Protein AF-A0A7C5B003-F1 (afdb_monomer_lite)

pLDDT: mean 81.48, std 10.96, range [44.0, 96.44]

Foldseek 3Di:
DVVVLVVLLVLLVVVVVVLVCQVVVVDALVVDDDDPPCNVVVVVVSVVSNVSNLVSVQVVCVVVVNHDQLQCSLVVSLVVLLSCLQRNDPPRDDPVVSVVVSVVSNVVSVCVQPVDPVSVCSNCVVVVQLVVCPDVVSVVVVVVCVVVVCVVVVVVCCVVPVDDPDDPPDPPCVDDDPDQWDADPNDIDGPVPDDDQQCDDQVSDRDPPVVVVQFDDDPQDGHGDPPLALPPPPDGGNSVVVVVVVVVCVVPPCVQQPPRRNRPD

Sequence (265 aa):
MKALMSLGALVGVAGLLLLGGMIFDVVPSTTVRLIEGYMPMQLLFEVGCYVLGFAGLSYVLNAMGMGIPRFWQGIGFWVFLMLYLKYRVYPPIPFSVRAMYGTVGLVTVFMWVSANEEDWRKFKQPILNVLDAQTGMNRLLRYAYLVLIPILVGGFSYNAMMPKSEEPIELRTVHPAPPASTKVHGKTYVLQTSQNPYRVNPEGKYDQEFTNANIVEQGMGRLMKPNANPWDDKNQGYLKYVREGGEIFFQNCHFCHGDNLNGRG

Structure (mmCIF, N/CA/C/O backbone):
data_AF-A0A7C5B003-F1
#
_entry.id   AF-A0A7C5B003-F1
#
loop_
_atom_site.group_PDB
_atom_site.id
_atom_site.type_symbol
_atom_site.label_atom_id
_atom_site.label_alt_id
_atom_site.label_comp_id
_atom_site.label_asym_id
_atom_site.label_entity_id
_atom_site.label_seq_id
_atom_site.pdbx_PDB_ins_code
_atom_site.Cartn_x
_atom_site.Cartn_y
_atom_site.Cartn_z
_atom_site.occupancy
_atom_site.B_iso_or_equiv
_atom_site.auth_seq_id
_atom_site.auth_comp_id
_atom_site.auth_asym_id
_atom_site.auth_atom_id
_atom_site.pdbx_PDB_model_num
ATOM 1 N N . MET A 1 1 ? 3.162 -17.086 34.973 1.00 51.41 1 MET A N 1
ATOM 2 C CA . MET A 1 1 ? 2.375 -16.290 33.997 1.00 51.41 1 MET A CA 1
ATOM 3 C C . MET A 1 1 ? 2.676 -14.792 34.062 1.00 51.41 1 MET A C 1
ATOM 5 O O . MET A 1 1 ? 3.143 -14.270 33.063 1.00 51.41 1 MET A O 1
ATOM 9 N N . LYS A 1 2 ? 2.526 -14.107 35.209 1.00 53.12 2 LYS A N 1
ATOM 10 C CA . LYS A 1 2 ? 2.783 -12.650 35.321 1.00 53.12 2 LYS A CA 1
ATOM 11 C C . LYS A 1 2 ? 4.211 -12.209 34.936 1.00 53.12 2 LYS A C 1
ATOM 13 O O . LYS A 1 2 ? 4.365 -11.233 34.216 1.00 53.12 2 LYS A O 1
ATOM 18 N N . ALA A 1 3 ? 5.240 -12.957 35.349 1.00 57.31 3 ALA A N 1
ATOM 19 C CA . ALA A 1 3 ? 6.637 -12.649 35.009 1.00 57.31 3 ALA A CA 1
ATOM 20 C C . ALA A 1 3 ? 6.951 -12.824 33.509 1.00 57.31 3 ALA A C 1
ATOM 22 O O . ALA A 1 3 ? 7.629 -11.991 32.920 1.00 57.31 3 ALA A O 1
ATOM 23 N N . LEU A 1 4 ? 6.393 -13.862 32.874 1.00 56.38 4 LEU A N 1
ATOM 24 C CA . LEU A 1 4 ? 6.580 -14.130 31.442 1.00 56.38 4 LEU A CA 1
ATOM 25 C C . LEU A 1 4 ? 5.900 -13.057 30.570 1.00 56.38 4 LEU A C 1
ATOM 27 O O . LEU A 1 4 ? 6.462 -12.609 29.577 1.00 56.38 4 LEU A O 1
ATOM 31 N N . MET A 1 5 ? 4.708 -12.606 30.981 1.00 55.91 5 MET A N 1
ATOM 32 C CA . MET A 1 5 ? 3.979 -11.522 30.313 1.00 55.91 5 MET A CA 1
ATOM 33 C C . MET A 1 5 ? 4.662 -10.160 30.496 1.00 55.91 5 MET A C 1
ATOM 35 O O . MET A 1 5 ? 4.649 -9.351 29.577 1.00 55.91 5 MET A O 1
ATOM 39 N N . SER A 1 6 ? 5.294 -9.923 31.651 1.00 59.72 6 SER A N 1
ATOM 40 C CA . SER A 1 6 ? 6.116 -8.733 31.913 1.00 59.72 6 SER A CA 1
ATOM 41 C C . SER A 1 6 ? 7.366 -8.691 31.023 1.00 59.72 6 SER A C 1
ATOM 43 O O . SER A 1 6 ? 7.646 -7.666 30.400 1.00 59.72 6 SER A O 1
ATOM 45 N N . LEU A 1 7 ? 8.064 -9.823 30.875 1.00 61.34 7 LEU A N 1
ATOM 46 C CA . LEU A 1 7 ? 9.239 -9.924 30.007 1.00 61.34 7 LEU A CA 1
ATOM 47 C C . LEU A 1 7 ? 8.869 -9.731 28.525 1.00 61.34 7 LEU A C 1
ATOM 49 O O . LEU A 1 7 ? 9.529 -8.976 27.816 1.00 61.34 7 LEU A O 1
ATOM 53 N N . GLY A 1 8 ? 7.776 -10.356 28.072 1.00 60.50 8 GLY A N 1
ATOM 54 C CA . GLY A 1 8 ? 7.253 -10.180 26.712 1.00 60.50 8 GLY A CA 1
ATOM 55 C C . GLY A 1 8 ? 6.788 -8.749 26.423 1.00 60.50 8 GLY A C 1
ATOM 56 O O . GLY A 1 8 ? 7.026 -8.236 25.332 1.00 60.50 8 GLY A O 1
ATOM 57 N N . ALA A 1 9 ? 6.195 -8.070 27.411 1.00 62.12 9 ALA A N 1
ATOM 58 C CA . ALA A 1 9 ? 5.831 -6.661 27.300 1.00 62.12 9 ALA A CA 1
ATOM 59 C C . ALA A 1 9 ? 7.067 -5.756 27.175 1.00 62.12 9 ALA A C 1
ATOM 61 O O . ALA A 1 9 ? 7.082 -4.879 26.318 1.00 62.12 9 ALA A O 1
ATOM 62 N N . LEU A 1 10 ? 8.125 -5.996 27.956 1.00 66.94 10 LEU A N 1
ATOM 63 C CA . LEU A 1 10 ? 9.381 -5.242 27.857 1.00 66.94 10 LEU A CA 1
ATOM 64 C C . LEU A 1 10 ? 10.062 -5.415 26.495 1.00 66.94 10 LEU A C 1
ATOM 66 O O . LEU A 1 10 ? 10.492 -4.429 25.899 1.00 66.94 10 LEU A O 1
ATOM 70 N N . VAL A 1 11 ? 10.114 -6.643 25.974 1.00 67.44 11 VAL A N 1
ATOM 71 C CA . VAL A 1 11 ? 10.694 -6.933 24.651 1.00 67.44 11 VAL A CA 1
ATOM 72 C C . VAL A 1 11 ? 9.863 -6.297 23.533 1.00 67.44 11 VAL A C 1
ATOM 74 O O . VAL A 1 11 ? 10.424 -5.673 22.634 1.00 67.44 11 VAL A O 1
ATOM 77 N N . GLY A 1 12 ? 8.532 -6.383 23.606 1.00 67.56 12 GLY A N 1
ATOM 78 C CA . GLY A 1 12 ? 7.641 -5.733 22.644 1.00 67.56 12 GLY A CA 1
ATOM 79 C C . GLY A 1 12 ? 7.748 -4.205 22.667 1.00 67.56 12 GLY A C 1
ATOM 80 O O . GLY A 1 12 ? 7.777 -3.580 21.610 1.00 67.56 12 GLY A O 1
ATOM 81 N N . VAL A 1 13 ? 7.872 -3.595 23.851 1.00 69.75 13 VAL A N 1
ATOM 82 C CA . VAL A 1 13 ? 8.070 -2.143 24.008 1.00 69.75 13 VAL A CA 1
ATOM 83 C C . VAL A 1 13 ? 9.435 -1.709 23.474 1.00 69.75 13 VAL A C 1
ATOM 85 O O . VAL A 1 13 ? 9.505 -0.733 22.732 1.00 69.75 13 VAL A O 1
ATOM 88 N N . ALA A 1 14 ? 10.508 -2.444 23.776 1.00 69.38 14 ALA A N 1
ATOM 89 C CA . ALA A 1 14 ? 11.837 -2.161 23.236 1.00 69.38 14 ALA A CA 1
ATOM 90 C C . ALA A 1 14 ? 11.856 -2.246 21.700 1.00 69.38 14 ALA A C 1
ATOM 92 O O . ALA A 1 14 ? 12.406 -1.368 21.036 1.00 69.38 14 ALA A O 1
ATOM 93 N N . GLY A 1 15 ? 11.188 -3.250 21.126 1.00 73.25 15 GLY A N 1
ATOM 94 C CA . GLY A 1 15 ? 11.021 -3.359 19.680 1.00 73.25 15 GLY A CA 1
ATOM 95 C C . GLY A 1 15 ? 10.187 -2.217 19.081 1.00 73.25 15 GLY A C 1
ATOM 96 O O . GLY A 1 15 ? 10.526 -1.701 18.021 1.00 73.25 15 GLY A O 1
ATOM 97 N N . LEU A 1 16 ? 9.122 -1.770 19.760 1.00 74.38 16 LEU A N 1
ATOM 98 C CA . LEU A 1 16 ? 8.288 -0.652 19.301 1.00 74.38 16 LEU A CA 1
ATOM 99 C C . LEU A 1 16 ? 9.056 0.671 19.318 1.00 74.38 16 LEU A C 1
ATOM 101 O O . LEU A 1 16 ? 8.900 1.473 18.402 1.00 74.38 16 LEU A O 1
ATOM 105 N N . LEU A 1 17 ? 9.907 0.885 20.323 1.00 76.31 17 LEU A N 1
ATOM 106 C CA . LEU A 1 17 ? 10.801 2.041 20.391 1.00 76.31 17 LEU A CA 1
ATOM 107 C C . LEU A 1 17 ? 11.850 2.005 19.276 1.00 76.31 17 LEU A C 1
ATOM 109 O O . LEU A 1 17 ? 12.120 3.033 18.660 1.00 76.31 17 LEU A O 1
ATOM 113 N N . LEU A 1 18 ? 12.390 0.824 18.969 1.00 76.19 18 LEU A N 1
ATOM 114 C CA . LEU A 1 18 ? 13.328 0.627 17.866 1.00 76.19 18 LEU A CA 1
ATOM 115 C C . LEU A 1 18 ? 12.663 0.877 16.506 1.00 76.19 18 LEU A C 1
ATOM 117 O O . LEU A 1 18 ? 13.214 1.601 15.680 1.00 76.19 18 LEU A O 1
ATOM 121 N N . LEU A 1 19 ? 11.449 0.358 16.295 1.00 78.19 19 LEU A N 1
ATOM 122 C CA . LEU A 1 19 ? 10.658 0.641 15.097 1.00 78.19 19 LEU A CA 1
ATOM 123 C C . LEU A 1 19 ? 10.291 2.130 15.011 1.00 78.19 19 LEU A C 1
ATOM 125 O O . LEU A 1 19 ? 10.362 2.709 13.933 1.00 78.19 19 LEU A O 1
ATOM 129 N N . GLY A 1 20 ? 9.952 2.768 16.134 1.00 78.69 20 GLY A N 1
ATOM 130 C CA . GLY A 1 20 ? 9.733 4.212 16.219 1.00 78.69 20 GLY A CA 1
ATOM 131 C C . GLY A 1 20 ? 10.972 5.002 15.797 1.00 78.69 20 GLY A C 1
ATOM 132 O O . GLY A 1 20 ? 10.871 5.894 14.959 1.00 78.69 20 GLY A O 1
ATOM 133 N N . GLY A 1 21 ? 12.152 4.615 16.287 1.00 76.75 21 GLY A N 1
ATOM 134 C CA . GLY A 1 21 ? 13.432 5.186 15.868 1.00 76.75 21 GLY A CA 1
ATOM 135 C C . GLY A 1 21 ? 13.692 5.037 14.367 1.00 76.75 21 GLY A C 1
ATOM 136 O O . GLY A 1 21 ? 14.198 5.968 13.750 1.00 76.75 21 GLY A O 1
ATOM 137 N N . MET A 1 22 ? 13.285 3.917 13.761 1.00 79.44 22 MET A N 1
ATOM 138 C CA . MET A 1 22 ? 13.368 3.708 12.308 1.00 79.44 22 MET A CA 1
ATOM 139 C C . MET A 1 22 ? 12.340 4.531 11.518 1.00 79.44 22 MET A C 1
ATOM 141 O O . MET A 1 22 ? 12.634 4.982 10.416 1.00 79.44 22 MET A O 1
ATOM 145 N N . ILE A 1 23 ? 11.138 4.752 12.059 1.00 79.38 23 ILE A N 1
ATOM 146 C CA . ILE A 1 23 ? 10.097 5.575 11.418 1.00 79.38 23 ILE A CA 1
ATOM 147 C C . ILE A 1 23 ? 10.509 7.052 11.377 1.00 79.38 23 ILE A C 1
ATOM 149 O O . ILE A 1 23 ? 10.268 7.719 10.372 1.00 79.38 23 ILE A O 1
ATOM 153 N N . PHE A 1 24 ? 11.122 7.552 12.453 1.00 80.75 24 PHE A N 1
ATOM 154 C CA . PHE A 1 24 ? 11.592 8.937 12.572 1.00 80.75 24 PHE A CA 1
ATOM 155 C C . PHE A 1 24 ? 13.024 9.149 12.059 1.00 80.75 24 PHE A C 1
ATOM 157 O O . PHE A 1 24 ? 13.593 10.211 12.290 1.00 80.75 24 PHE A O 1
ATOM 164 N N . ASP A 1 25 ? 13.599 8.150 11.382 1.00 72.00 25 ASP A N 1
ATOM 165 C CA . ASP A 1 25 ? 14.944 8.188 10.787 1.00 72.00 25 ASP A CA 1
ATOM 166 C C . ASP A 1 25 ? 16.084 8.463 11.794 1.00 72.00 25 ASP A C 1
ATOM 168 O O . ASP A 1 25 ? 17.194 8.850 11.440 1.00 72.00 25 ASP A O 1
ATOM 172 N N . VAL A 1 26 ? 15.819 8.231 13.084 1.00 77.88 26 VAL A N 1
ATOM 173 C CA . VAL A 1 26 ? 16.804 8.319 14.175 1.00 77.88 26 VAL A CA 1
ATOM 174 C C . VAL A 1 26 ? 17.719 7.092 14.167 1.00 77.88 26 VAL A C 1
ATOM 176 O O . VAL A 1 26 ? 18.887 7.172 14.542 1.00 77.88 26 VAL A O 1
ATOM 179 N N . VAL A 1 27 ? 17.191 5.943 13.736 1.00 71.38 27 VAL A N 1
ATOM 180 C CA . VAL A 1 27 ? 17.922 4.679 13.617 1.00 71.38 27 VAL A CA 1
ATOM 181 C C . VAL A 1 27 ? 17.822 4.193 12.171 1.00 71.38 27 VAL A C 1
ATOM 183 O O . VAL A 1 27 ? 16.738 3.784 11.755 1.00 71.38 27 VAL A O 1
ATOM 186 N N . PRO A 1 28 ? 18.930 4.165 11.407 1.00 67.75 28 PRO A N 1
ATOM 187 C CA . PRO A 1 28 ? 18.920 3.615 10.058 1.00 67.75 28 PRO A CA 1
ATOM 188 C C . PRO A 1 28 ? 18.438 2.161 10.070 1.00 67.75 28 PRO A C 1
ATOM 190 O O . PRO A 1 28 ? 18.886 1.361 10.899 1.00 67.75 28 PRO A O 1
ATOM 193 N N . SER A 1 29 ? 17.579 1.782 9.121 1.00 64.19 29 SER A N 1
ATOM 194 C CA . SER A 1 29 ? 17.086 0.399 8.976 1.00 64.19 29 SER A CA 1
ATOM 195 C C . SER A 1 29 ? 18.215 -0.617 8.740 1.00 64.19 29 SER A C 1
ATOM 197 O O . SER A 1 29 ? 18.069 -1.804 9.024 1.00 64.19 29 SER A O 1
ATOM 199 N N . THR A 1 30 ? 19.384 -0.144 8.298 1.00 66.75 30 THR A N 1
ATOM 200 C CA . THR A 1 30 ? 20.609 -0.927 8.098 1.00 66.75 30 THR A CA 1
ATOM 201 C C . THR A 1 30 ? 21.367 -1.259 9.384 1.00 66.75 30 THR A C 1
ATOM 203 O O . THR A 1 30 ? 22.281 -2.083 9.333 1.00 66.75 30 THR A O 1
ATOM 206 N N . THR A 1 31 ? 21.030 -0.629 10.514 1.00 67.81 31 THR A N 1
ATOM 207 C CA . THR A 1 31 ? 21.705 -0.832 11.810 1.00 67.81 31 THR A CA 1
ATOM 208 C C . THR A 1 31 ? 21.401 -2.213 12.392 1.00 67.81 31 THR A C 1
ATOM 210 O O . THR A 1 31 ? 22.265 -2.829 13.007 1.00 67.81 31 THR A O 1
ATOM 213 N N . VAL A 1 32 ? 20.194 -2.739 12.150 1.00 70.38 32 VAL A N 1
ATOM 214 C CA . VAL A 1 32 ? 19.776 -4.080 12.587 1.00 70.38 32 VAL A CA 1
ATOM 215 C C . VAL A 1 32 ? 19.478 -4.931 11.359 1.00 70.38 32 VAL A C 1
ATOM 217 O O . VAL A 1 32 ? 18.332 -5.060 10.922 1.00 70.38 32 VAL A O 1
ATOM 220 N N . ARG A 1 33 ? 20.528 -5.499 10.765 1.00 71.19 33 ARG A N 1
ATOM 221 C CA . ARG A 1 33 ? 20.381 -6.357 9.584 1.00 71.19 33 ARG A CA 1
ATOM 222 C C . ARG A 1 33 ? 19.690 -7.667 9.952 1.00 71.19 33 ARG A C 1
ATOM 224 O O . ARG A 1 33 ? 19.987 -8.273 10.979 1.00 71.19 33 ARG A O 1
ATOM 231 N N . LEU A 1 34 ? 18.768 -8.092 9.096 1.00 78.19 34 LEU A N 1
ATOM 232 C CA . LEU A 1 34 ? 18.211 -9.442 9.139 1.00 78.19 34 LEU A CA 1
ATOM 233 C C . LEU A 1 34 ? 19.278 -10.419 8.629 1.00 78.19 34 LEU A C 1
ATOM 235 O O . LEU A 1 34 ? 20.061 -10.075 7.743 1.00 78.19 34 LEU A O 1
ATOM 239 N N . ILE A 1 35 ? 19.328 -11.622 9.197 1.00 78.19 35 ILE A N 1
ATOM 240 C CA . ILE A 1 35 ? 20.316 -12.632 8.812 1.00 78.19 35 ILE A CA 1
ATOM 241 C C . ILE A 1 35 ? 19.885 -13.248 7.479 1.00 78.19 35 ILE A C 1
ATOM 243 O O . ILE A 1 35 ? 18.783 -13.797 7.355 1.00 78.19 35 ILE A O 1
ATOM 247 N N . GLU A 1 36 ? 20.763 -13.165 6.481 1.00 73.38 36 GLU A N 1
ATOM 248 C CA . GLU A 1 36 ? 20.542 -13.760 5.163 1.00 73.38 36 GLU A CA 1
ATOM 249 C C . GLU A 1 36 ? 20.305 -15.275 5.292 1.00 73.38 36 GLU A C 1
ATOM 251 O O . GLU A 1 36 ? 20.990 -15.973 6.037 1.00 73.38 36 GLU A O 1
ATOM 256 N N . GLY A 1 37 ? 19.265 -15.782 4.626 1.00 77.06 37 GLY A N 1
ATOM 257 C CA . GLY A 1 37 ? 18.831 -17.183 4.724 1.00 77.06 37 GLY A CA 1
ATOM 258 C C . GLY A 1 37 ? 17.874 -17.507 5.883 1.00 77.06 37 GLY A C 1
ATOM 259 O O . GLY A 1 37 ? 17.086 -18.439 5.755 1.00 77.06 37 GLY A O 1
ATOM 260 N N . TYR A 1 38 ? 17.848 -16.716 6.963 1.00 82.25 38 TYR A N 1
ATOM 261 C CA . TYR A 1 38 ? 16.938 -16.917 8.112 1.00 82.25 38 TYR A CA 1
ATOM 262 C C . TYR A 1 38 ? 15.853 -15.844 8.247 1.00 82.25 38 TYR A C 1
ATOM 264 O O . TYR A 1 38 ? 14.999 -15.928 9.134 1.00 82.25 38 TYR A O 1
ATOM 272 N N . MET A 1 39 ? 15.853 -14.861 7.347 1.00 80.94 39 MET A N 1
ATOM 273 C CA . MET A 1 39 ? 14.949 -13.713 7.359 1.00 80.94 39 MET A CA 1
ATOM 274 C C . MET A 1 39 ? 13.466 -14.075 7.597 1.00 80.94 39 MET A C 1
ATOM 276 O O . MET A 1 39 ? 12.866 -13.455 8.474 1.00 80.94 39 MET A O 1
ATOM 280 N N . PRO A 1 40 ? 12.854 -15.085 6.937 1.00 82.81 40 PRO A N 1
ATOM 281 C CA . PRO A 1 40 ? 11.441 -15.404 7.171 1.00 82.81 40 PRO A CA 1
ATOM 282 C C . PRO A 1 40 ? 11.148 -15.847 8.611 1.00 82.81 40 PRO A C 1
ATOM 284 O O . PRO A 1 40 ? 10.190 -15.379 9.223 1.00 82.81 40 PRO A O 1
ATOM 287 N N . MET A 1 41 ? 11.999 -16.706 9.180 1.00 87.06 41 MET A N 1
ATOM 288 C CA . MET A 1 41 ? 11.824 -17.205 10.547 1.00 87.06 41 MET A CA 1
ATOM 289 C C . MET A 1 41 ? 12.057 -16.108 11.585 1.00 87.06 41 MET A C 1
ATOM 291 O O . MET A 1 41 ? 11.346 -16.046 12.586 1.00 87.06 41 MET A O 1
ATOM 295 N N . GLN A 1 42 ? 13.011 -15.212 11.327 1.00 84.25 42 GLN A N 1
ATOM 296 C CA . GLN A 1 42 ? 13.265 -14.056 12.183 1.00 84.25 42 GLN A CA 1
ATOM 297 C C . GLN A 1 42 ? 12.091 -13.082 12.198 1.00 84.25 42 GLN A C 1
ATOM 299 O O . GLN A 1 42 ? 11.679 -12.662 13.274 1.00 84.25 42 GLN A O 1
ATOM 304 N N . LEU A 1 43 ? 11.514 -12.766 11.036 1.00 86.25 43 LEU A N 1
ATOM 305 C CA . LEU A 1 43 ? 10.347 -11.885 10.952 1.00 86.25 43 LEU A CA 1
ATOM 306 C C . LEU A 1 43 ? 9.143 -12.486 11.685 1.00 86.25 43 LEU A C 1
ATOM 308 O O . LEU A 1 43 ? 8.472 -11.783 12.435 1.00 86.25 43 LEU A O 1
ATOM 312 N N . LEU A 1 44 ? 8.892 -13.789 11.527 1.00 86.25 44 LEU A N 1
ATOM 313 C CA . LEU A 1 44 ? 7.824 -14.474 12.262 1.00 86.25 44 LEU A CA 1
ATOM 314 C C . LEU A 1 44 ? 8.052 -14.431 13.776 1.00 86.25 44 LEU A C 1
ATOM 316 O O . LEU A 1 44 ? 7.112 -14.179 14.530 1.00 86.25 44 LEU A O 1
ATOM 320 N N . PHE A 1 45 ? 9.291 -14.642 14.221 1.00 87.44 45 PHE A N 1
ATOM 321 C CA . PHE A 1 45 ? 9.647 -14.561 15.633 1.00 87.44 45 PHE A CA 1
ATOM 322 C C . PHE A 1 45 ? 9.481 -13.139 16.185 1.00 87.44 45 PHE A C 1
ATOM 324 O O . PHE A 1 45 ? 8.815 -12.958 17.202 1.00 87.44 45 PHE A O 1
ATOM 331 N N . GLU A 1 46 ? 10.013 -12.126 15.494 1.00 86.56 46 GLU A N 1
ATOM 332 C CA . GLU A 1 46 ? 9.871 -10.716 15.870 1.00 86.56 46 GLU A CA 1
ATOM 333 C C . GLU A 1 46 ? 8.392 -10.317 15.954 1.00 86.56 46 GLU A C 1
ATOM 335 O O . GLU A 1 46 ? 7.953 -9.802 16.982 1.00 86.56 46 GLU A O 1
ATOM 340 N N . VAL A 1 47 ? 7.596 -10.605 14.917 1.00 86.88 47 VAL A N 1
ATOM 341 C CA . VAL A 1 47 ? 6.148 -10.335 14.904 1.00 86.88 47 VAL A CA 1
ATOM 342 C C . VAL A 1 47 ? 5.439 -11.078 16.037 1.00 86.88 47 VAL A C 1
ATOM 344 O O . VAL A 1 47 ? 4.590 -10.488 16.703 1.00 86.88 47 VAL A O 1
ATOM 347 N N . GLY A 1 48 ? 5.812 -12.326 16.325 1.00 87.19 48 GLY A N 1
ATOM 348 C CA . GLY A 1 48 ? 5.300 -13.076 17.473 1.00 87.19 48 GLY A CA 1
ATOM 349 C C . GLY A 1 48 ? 5.588 -12.382 18.809 1.00 87.19 48 GLY A C 1
ATOM 350 O O . GLY A 1 48 ? 4.682 -12.222 19.630 1.00 87.19 48 GLY A O 1
ATOM 351 N N . CYS A 1 49 ? 6.813 -11.892 19.012 1.00 85.56 49 CYS A N 1
ATOM 352 C CA . CYS A 1 49 ? 7.174 -11.091 20.184 1.00 85.56 49 CYS A CA 1
ATOM 353 C C . CYS A 1 49 ? 6.358 -9.795 20.267 1.00 85.56 49 CYS A C 1
ATOM 355 O O . CYS A 1 49 ? 5.885 -9.445 21.349 1.00 85.56 49 CYS A O 1
ATOM 357 N N . TYR A 1 50 ? 6.129 -9.111 19.143 1.00 86.56 50 TYR A N 1
ATOM 358 C CA . TYR A 1 50 ? 5.270 -7.928 19.105 1.00 86.56 50 TYR A CA 1
ATOM 359 C C . TYR A 1 50 ? 3.830 -8.252 19.483 1.00 86.56 50 TYR A C 1
ATOM 361 O O . TYR A 1 50 ? 3.258 -7.545 20.306 1.00 86.56 50 TYR A O 1
ATOM 369 N N . VAL A 1 51 ? 3.249 -9.330 18.952 1.00 86.94 51 VAL A N 1
ATOM 370 C CA . VAL A 1 51 ? 1.889 -9.774 19.301 1.00 86.94 51 VAL A CA 1
ATOM 371 C C . VAL A 1 51 ? 1.769 -10.030 20.803 1.00 86.94 51 VAL A C 1
ATOM 373 O O . VAL A 1 51 ? 0.826 -9.548 21.433 1.00 86.94 51 VAL A O 1
ATOM 376 N N . LEU A 1 52 ? 2.743 -10.721 21.403 1.00 84.88 52 LEU A N 1
ATOM 377 C CA . LEU A 1 52 ? 2.788 -10.931 22.853 1.00 84.88 52 LEU A CA 1
ATOM 378 C C . LEU A 1 52 ? 2.910 -9.607 23.619 1.00 84.88 52 LEU A C 1
ATOM 380 O O . LEU A 1 52 ? 2.236 -9.425 24.633 1.00 84.88 52 LEU A O 1
ATOM 384 N N . GLY A 1 53 ? 3.717 -8.671 23.118 1.00 83.88 53 GLY A N 1
ATOM 385 C CA . GLY A 1 53 ? 3.855 -7.325 23.667 1.00 83.88 53 GLY A CA 1
ATOM 386 C C . GLY A 1 53 ? 2.549 -6.527 23.627 1.00 83.88 53 GLY A C 1
ATOM 387 O O . GLY A 1 53 ? 2.133 -5.988 24.650 1.00 83.88 53 GLY A O 1
ATOM 388 N N . PHE A 1 54 ? 1.855 -6.505 22.487 1.00 84.88 54 PHE A N 1
ATOM 389 C CA . PHE A 1 54 ? 0.551 -5.851 22.326 1.00 84.88 54 PHE A CA 1
ATOM 390 C C . PHE A 1 54 ? -0.518 -6.480 23.225 1.00 84.88 54 PHE A C 1
ATOM 392 O O . PHE A 1 54 ? -1.282 -5.760 23.871 1.00 84.88 54 PHE A O 1
ATOM 399 N N . ALA A 1 55 ? -0.556 -7.812 23.322 1.00 83.81 55 ALA A N 1
ATOM 400 C CA . ALA A 1 55 ? -1.474 -8.519 24.211 1.00 83.81 55 ALA A CA 1
ATOM 401 C C . ALA A 1 55 ? -1.187 -8.208 25.690 1.00 83.81 55 ALA A C 1
ATOM 403 O O . ALA A 1 55 ? -2.111 -7.925 26.456 1.00 83.81 55 ALA A O 1
ATOM 404 N N . GLY A 1 56 ? 0.090 -8.201 26.085 1.00 82.81 56 GLY A N 1
ATOM 405 C CA . GLY A 1 56 ? 0.533 -7.832 27.429 1.00 82.81 56 GLY A CA 1
ATOM 406 C C . GLY A 1 56 ? 0.189 -6.384 27.778 1.00 82.81 56 GLY A C 1
ATOM 407 O O . GLY A 1 56 ? -0.400 -6.132 28.828 1.00 82.81 56 GLY A O 1
ATOM 408 N N . LEU A 1 57 ? 0.472 -5.441 26.875 1.00 82.62 57 LEU A N 1
ATOM 409 C CA . LEU A 1 57 ? 0.125 -4.030 27.041 1.00 82.62 57 LEU A CA 1
ATOM 410 C C . LEU A 1 57 ? -1.389 -3.844 27.164 1.00 82.62 57 LEU A C 1
ATOM 412 O O . LEU A 1 57 ? -1.847 -3.161 28.077 1.00 82.62 57 LEU A O 1
ATOM 416 N N . SER A 1 58 ? -2.182 -4.499 26.31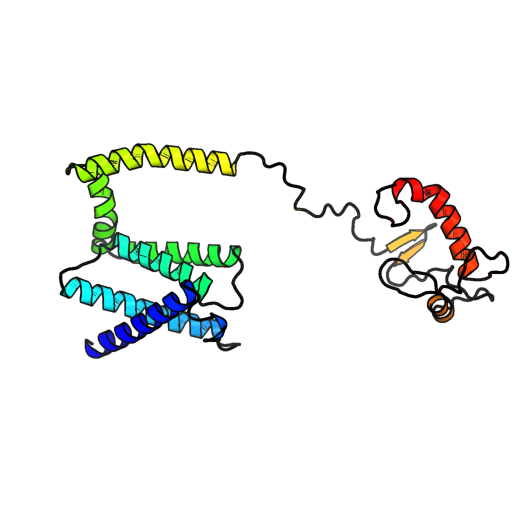0 1.00 83.81 58 SER A N 1
ATOM 417 C CA . SER A 1 58 ? -3.642 -4.454 26.418 1.00 83.81 58 SER A CA 1
ATOM 418 C C . SER A 1 58 ? -4.134 -5.011 27.753 1.00 83.81 58 SER A C 1
ATOM 420 O O . SER A 1 58 ? -5.092 -4.473 28.304 1.00 83.81 58 SER A O 1
ATOM 422 N N . TYR A 1 59 ? -3.526 -6.079 28.270 1.00 83.81 59 TYR A N 1
ATOM 423 C CA . TYR A 1 59 ? -3.891 -6.648 29.566 1.00 83.81 59 TYR A CA 1
ATOM 424 C C . TYR A 1 59 ? -3.593 -5.674 30.713 1.00 83.81 59 TYR A C 1
ATOM 426 O O . TYR A 1 59 ? -4.452 -5.448 31.564 1.00 83.81 59 TYR A O 1
ATOM 434 N N . VAL A 1 60 ? -2.411 -5.050 30.710 1.00 83.38 60 VAL A N 1
ATOM 435 C CA . VAL A 1 60 ? -2.011 -4.060 31.723 1.00 83.38 60 VAL A CA 1
ATOM 436 C C . VAL A 1 60 ? -2.912 -2.826 31.673 1.00 83.38 60 VAL A C 1
ATOM 438 O O . VAL A 1 60 ? -3.423 -2.410 32.708 1.00 83.38 60 VAL A O 1
ATOM 441 N N . LEU A 1 61 ? -3.180 -2.281 30.485 1.00 83.94 61 LEU A N 1
ATOM 442 C CA . LEU A 1 61 ? -4.062 -1.122 30.319 1.00 83.94 61 LEU A CA 1
ATOM 443 C C . LEU A 1 61 ? -5.490 -1.406 30.795 1.00 83.94 61 LEU A C 1
ATOM 445 O O . LEU A 1 61 ? -6.092 -0.569 31.464 1.00 83.94 61 LEU A O 1
ATOM 449 N N . ASN A 1 62 ? -6.010 -2.606 30.519 1.00 84.00 62 ASN A N 1
ATOM 450 C CA . ASN A 1 62 ? -7.299 -3.042 31.057 1.00 84.00 62 ASN A CA 1
ATOM 451 C C . ASN A 1 62 ? -7.275 -3.138 32.591 1.00 84.00 62 ASN A C 1
ATOM 453 O O . ASN A 1 62 ? -8.216 -2.685 33.236 1.00 84.00 62 ASN A O 1
ATOM 457 N N . ALA A 1 63 ? -6.203 -3.674 33.184 1.00 83.69 63 ALA A N 1
ATOM 458 C CA . ALA A 1 63 ? -6.052 -3.752 34.639 1.00 83.69 63 ALA A CA 1
ATOM 459 C C . ALA A 1 63 ? -5.950 -2.368 35.309 1.00 83.69 63 ALA A C 1
ATOM 461 O O . ALA A 1 63 ? -6.355 -2.213 36.457 1.00 83.69 63 ALA A O 1
ATOM 462 N N . MET A 1 64 ? -5.453 -1.360 34.588 1.00 85.75 64 MET A N 1
ATOM 463 C CA . MET A 1 64 ? -5.385 0.041 35.026 1.00 85.75 64 MET A CA 1
ATOM 464 C C . MET A 1 64 ? -6.681 0.832 34.765 1.00 85.75 64 MET A C 1
ATOM 466 O O . MET A 1 64 ? -6.718 2.035 35.006 1.00 85.75 64 MET A O 1
ATOM 470 N N . GLY A 1 65 ? -7.738 0.197 34.246 1.00 81.56 65 GLY A N 1
ATOM 471 C CA . GLY A 1 65 ? -9.006 0.861 33.917 1.00 81.56 65 GLY A CA 1
ATOM 472 C C . GLY A 1 65 ? -8.983 1.699 32.630 1.00 81.56 65 GLY A C 1
ATOM 473 O O . GLY A 1 65 ? -9.998 2.287 32.271 1.00 81.56 65 GLY A O 1
ATOM 474 N N . MET A 1 66 ? -7.868 1.720 31.894 1.00 81.00 66 MET A N 1
ATOM 475 C CA . MET A 1 66 ? -7.706 2.404 30.603 1.00 81.00 66 MET A CA 1
ATOM 476 C C . MET A 1 66 ? -7.869 1.430 29.428 1.00 81.00 66 MET A C 1
ATOM 478 O O . MET A 1 66 ? -7.036 1.362 28.522 1.00 81.00 66 MET A O 1
ATOM 482 N N . GLY A 1 67 ? -8.930 0.624 29.447 1.00 78.75 67 GLY A N 1
ATOM 483 C CA . GLY A 1 67 ? -9.171 -0.367 28.403 1.00 78.75 67 GLY A CA 1
ATOM 484 C C . GLY A 1 67 ? -9.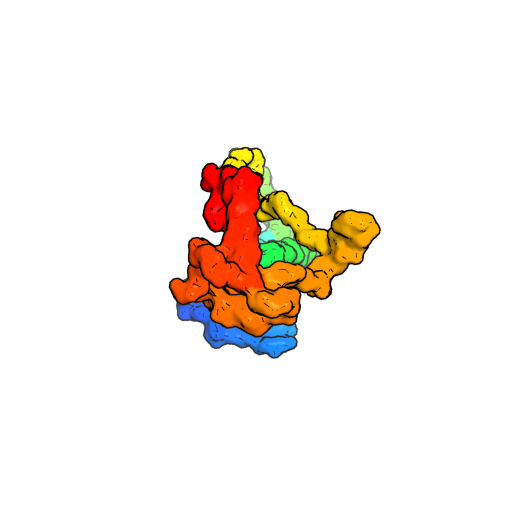393 0.275 27.034 1.00 78.75 67 GLY A C 1
ATOM 485 O O . GLY A 1 67 ? -10.390 0.959 26.812 1.00 78.75 67 GLY A O 1
ATOM 486 N N . ILE A 1 68 ? -8.480 0.036 26.090 1.00 81.00 68 ILE A N 1
ATOM 487 C CA . ILE A 1 68 ? -8.641 0.493 24.705 1.00 81.00 68 ILE A CA 1
ATOM 488 C C . ILE A 1 68 ? -9.709 -0.381 24.025 1.00 81.00 68 ILE A C 1
ATOM 490 O O . ILE A 1 68 ? -9.574 -1.609 24.056 1.00 81.00 68 ILE A O 1
ATOM 494 N N . PRO A 1 69 ? -10.735 0.197 23.368 1.00 84.31 69 PRO A N 1
ATOM 495 C CA . PRO A 1 69 ? -11.730 -0.572 22.625 1.00 84.31 69 PRO A CA 1
ATOM 496 C C . PRO A 1 69 ? -11.094 -1.500 21.586 1.00 84.31 69 PRO A C 1
ATOM 498 O O . PRO A 1 69 ? -10.141 -1.117 20.903 1.00 84.31 69 PRO A O 1
ATOM 501 N N . ARG A 1 70 ? -11.667 -2.697 21.400 1.00 86.94 70 ARG A N 1
ATOM 502 C CA . ARG A 1 70 ? -11.173 -3.688 20.422 1.00 86.94 70 ARG A CA 1
ATOM 503 C C . ARG A 1 70 ? -11.060 -3.134 19.004 1.00 86.94 70 ARG A C 1
ATOM 505 O O . ARG A 1 70 ? -10.132 -3.490 18.288 1.00 86.94 70 ARG A O 1
ATOM 512 N N . PHE A 1 71 ? -11.946 -2.205 18.647 1.00 87.19 71 PHE A N 1
ATOM 513 C CA . PHE A 1 71 ? -11.890 -1.447 17.398 1.00 87.19 71 PHE A CA 1
ATOM 514 C C . PHE A 1 71 ? -10.525 -0.787 17.157 1.00 87.19 71 PHE A C 1
ATOM 516 O O . PHE A 1 71 ? -9.879 -1.034 16.140 1.00 87.19 71 PHE A O 1
ATOM 523 N N . TRP A 1 72 ? -10.042 -0.013 18.129 1.00 87.44 72 TRP A N 1
ATOM 524 C CA . TRP A 1 72 ? -8.768 0.695 18.020 1.00 87.44 72 TRP A CA 1
ATOM 525 C C . TRP A 1 72 ? -7.562 -0.233 18.143 1.00 87.44 72 TRP A C 1
ATOM 527 O O . TRP A 1 72 ? -6.540 0.028 17.516 1.00 87.44 72 TRP A O 1
ATOM 537 N N . GLN A 1 73 ? -7.682 -1.336 18.889 1.00 87.88 73 GLN A N 1
ATOM 538 C CA . GLN A 1 73 ? -6.627 -2.351 18.952 1.00 87.88 73 GLN A CA 1
ATOM 539 C C . GLN A 1 73 ? -6.402 -3.019 17.588 1.00 87.88 73 GLN A C 1
ATOM 541 O O . GLN A 1 73 ? -5.260 -3.140 17.155 1.00 87.88 73 GLN A O 1
ATOM 546 N N . GLY A 1 74 ? -7.478 -3.404 16.891 1.00 89.94 74 GLY A N 1
ATOM 547 C CA . GLY A 1 74 ? -7.391 -4.003 15.557 1.00 89.94 74 GLY A CA 1
ATOM 548 C C . GLY A 1 74 ? -6.789 -3.046 14.527 1.00 89.94 74 GLY A C 1
ATOM 549 O O . GLY A 1 74 ? -5.833 -3.403 13.840 1.00 89.94 74 GLY A O 1
ATOM 550 N N . ILE A 1 75 ? -7.289 -1.805 14.469 1.00 91.38 75 ILE A N 1
ATOM 551 C CA . ILE A 1 75 ? -6.752 -0.772 13.567 1.00 91.38 75 ILE A CA 1
ATOM 552 C C . ILE A 1 75 ? -5.282 -0.489 13.884 1.00 91.38 75 ILE A C 1
ATOM 554 O O . ILE A 1 75 ? -4.448 -0.485 12.981 1.00 91.38 75 ILE A O 1
ATOM 558 N N . GLY A 1 76 ? -4.951 -0.290 15.161 1.00 90.50 76 GLY A N 1
ATOM 559 C CA . GLY A 1 76 ? -3.588 -0.006 15.599 1.00 90.50 76 GLY A CA 1
ATOM 560 C C . GLY A 1 76 ? -2.617 -1.130 15.247 1.00 90.50 76 GLY A C 1
ATOM 561 O O . GLY A 1 76 ? -1.534 -0.858 14.735 1.00 90.50 76 GLY A O 1
ATOM 562 N N . PHE A 1 77 ? -3.018 -2.388 15.445 1.00 90.94 77 PHE A N 1
ATOM 563 C CA . PHE A 1 77 ? -2.187 -3.538 15.097 1.00 90.94 77 PHE A CA 1
ATOM 564 C C . PHE A 1 77 ? -1.981 -3.675 13.582 1.00 90.94 77 PHE A C 1
ATOM 566 O O . PHE A 1 77 ? -0.869 -3.947 13.132 1.00 90.94 77 PHE A O 1
ATOM 573 N N . TRP A 1 78 ? -3.017 -3.434 12.774 1.00 93.06 78 TRP A N 1
ATOM 574 C CA . TRP A 1 78 ? -2.884 -3.461 11.316 1.00 93.06 78 TRP A CA 1
ATOM 575 C C . TRP A 1 78 ? -1.968 -2.344 10.793 1.00 93.06 78 TRP A C 1
ATOM 577 O O . TRP A 1 78 ? -1.084 -2.595 9.973 1.00 93.06 78 TRP A O 1
ATOM 587 N N . VAL A 1 79 ? -2.114 -1.121 11.313 1.00 92.12 79 VAL A N 1
ATOM 588 C CA . VAL A 1 79 ? -1.217 0.000 10.988 1.00 92.12 79 VAL A CA 1
ATOM 589 C C . VAL A 1 79 ? 0.218 -0.318 11.410 1.00 92.12 79 VAL A C 1
ATOM 591 O O . VAL A 1 79 ? 1.145 -0.094 10.632 1.00 92.12 79 VAL A O 1
ATOM 594 N N . PHE A 1 80 ? 0.409 -0.894 12.598 1.00 91.25 80 PHE A N 1
ATOM 595 C CA . PHE A 1 80 ? 1.713 -1.372 13.051 1.00 91.25 80 PHE A CA 1
ATOM 596 C C . PHE A 1 80 ? 2.324 -2.373 12.062 1.00 91.25 80 PHE A C 1
ATOM 598 O O . PHE A 1 80 ? 3.475 -2.196 11.675 1.00 91.25 80 PHE A O 1
ATOM 605 N N . LEU A 1 81 ? 1.564 -3.369 11.594 1.00 91.44 81 LEU A N 1
ATOM 606 C CA . LEU A 1 81 ? 2.042 -4.349 10.614 1.00 91.44 81 LEU A CA 1
ATOM 607 C C . LEU A 1 81 ? 2.508 -3.668 9.315 1.00 91.44 81 LEU A C 1
ATOM 609 O O . LEU A 1 81 ? 3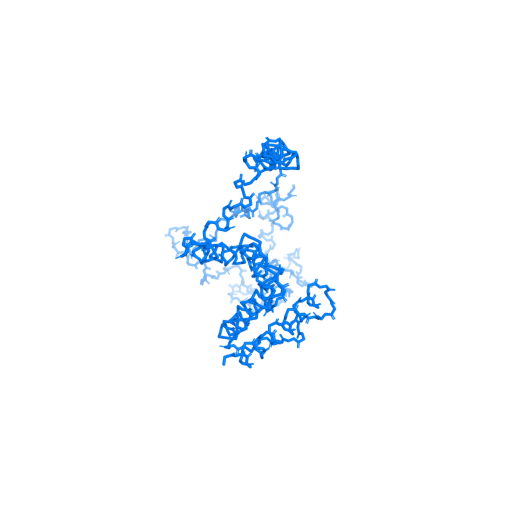.565 -3.999 8.778 1.00 91.44 81 LEU A O 1
ATOM 613 N N . MET A 1 82 ? 1.756 -2.676 8.831 1.00 91.19 82 MET A N 1
ATOM 614 C CA . MET A 1 82 ? 2.112 -1.912 7.631 1.00 91.19 82 MET A CA 1
ATOM 615 C C . MET A 1 82 ? 3.393 -1.090 7.814 1.00 91.19 82 MET A C 1
ATOM 617 O O . MET A 1 82 ? 4.224 -1.026 6.903 1.00 91.19 82 MET A O 1
ATOM 621 N N . LEU A 1 83 ? 3.576 -0.474 8.984 1.00 89.50 83 LEU A N 1
ATOM 622 C CA . LEU A 1 83 ? 4.795 0.262 9.325 1.00 89.50 83 LEU A CA 1
ATOM 623 C C . LEU A 1 83 ? 5.985 -0.685 9.499 1.00 89.50 83 LEU A C 1
ATOM 625 O O . LEU A 1 83 ? 7.062 -0.412 8.975 1.00 89.50 83 LEU A O 1
ATOM 629 N N . TYR A 1 84 ? 5.779 -1.827 10.149 1.00 89.31 84 TYR A N 1
ATOM 630 C CA . TYR A 1 84 ? 6.781 -2.873 10.304 1.00 89.31 84 TYR A CA 1
ATOM 631 C C . TYR A 1 84 ? 7.306 -3.333 8.9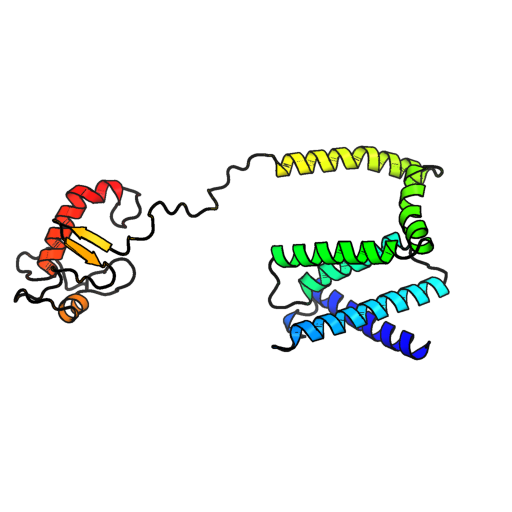37 1.00 89.31 84 TYR A C 1
ATOM 633 O O . TYR A 1 84 ? 8.501 -3.233 8.672 1.00 89.31 84 TYR A O 1
ATOM 641 N N . LEU A 1 85 ? 6.424 -3.708 8.006 1.00 88.50 85 LEU A N 1
ATOM 642 C CA . LEU A 1 85 ? 6.826 -4.122 6.655 1.00 88.50 85 LEU A CA 1
ATOM 643 C C . LEU A 1 85 ? 7.518 -3.013 5.847 1.00 88.50 85 LEU A C 1
ATOM 645 O O . LEU A 1 85 ? 8.313 -3.313 4.960 1.00 88.50 85 LEU A O 1
ATOM 649 N N . LYS A 1 86 ? 7.209 -1.739 6.116 1.00 87.50 86 LYS A N 1
ATOM 650 C CA . LYS A 1 86 ? 7.802 -0.597 5.407 1.00 87.50 86 LYS A CA 1
ATOM 651 C C . LYS A 1 86 ? 9.192 -0.227 5.929 1.00 87.50 86 LYS A C 1
ATOM 653 O O . LYS A 1 86 ? 10.050 0.103 5.117 1.00 87.50 86 LYS A O 1
ATOM 658 N N . TYR A 1 87 ? 9.390 -0.232 7.246 1.00 85.56 87 TYR A N 1
ATOM 659 C CA . TYR A 1 87 ? 10.585 0.337 7.882 1.00 85.56 87 TYR A CA 1
ATOM 660 C C . TYR A 1 87 ? 11.551 -0.715 8.439 1.00 85.56 87 TYR A C 1
ATOM 662 O O . TYR A 1 87 ? 12.753 -0.464 8.479 1.00 85.56 87 TYR A O 1
ATOM 670 N N . ARG A 1 88 ? 11.062 -1.896 8.845 1.00 85.38 88 ARG A N 1
ATOM 671 C CA . ARG A 1 88 ? 11.911 -2.954 9.419 1.00 85.38 88 ARG A CA 1
ATOM 672 C C . ARG A 1 88 ? 12.585 -3.817 8.357 1.00 85.38 88 ARG A C 1
ATOM 674 O O . ARG A 1 88 ? 13.713 -4.261 8.575 1.00 85.38 88 ARG A O 1
ATOM 681 N N . VAL A 1 89 ? 11.888 -4.103 7.256 1.00 81.00 89 VAL A N 1
ATOM 682 C CA . VAL A 1 89 ? 12.364 -5.048 6.239 1.00 81.00 89 VAL A CA 1
ATOM 683 C C . VAL A 1 89 ? 13.270 -4.339 5.235 1.00 81.00 89 VAL A C 1
ATOM 685 O O . VAL A 1 89 ? 12.849 -3.393 4.568 1.00 81.00 89 VAL A O 1
ATOM 688 N N . TYR A 1 90 ? 14.509 -4.822 5.125 1.00 75.00 90 TYR A N 1
ATOM 689 C CA . TYR A 1 90 ? 15.509 -4.341 4.175 1.00 75.00 90 TYR A CA 1
ATOM 690 C C . TYR A 1 90 ? 16.078 -5.517 3.359 1.00 75.00 90 TYR A C 1
ATOM 692 O O . TYR A 1 90 ? 16.385 -6.549 3.964 1.00 75.00 90 TYR A O 1
ATOM 700 N N . PRO A 1 91 ? 16.271 -5.384 2.030 1.00 79.81 91 PRO A N 1
ATOM 701 C CA . PRO A 1 91 ? 15.973 -4.220 1.181 1.00 79.81 91 PRO A CA 1
ATOM 702 C C . PRO A 1 91 ? 14.469 -3.884 1.112 1.00 79.81 91 PRO A C 1
ATOM 704 O O . PRO A 1 91 ? 13.637 -4.750 1.391 1.00 79.81 91 PRO A O 1
ATOM 707 N N . PRO A 1 92 ? 14.100 -2.625 0.797 1.00 81.62 92 PRO A N 1
ATOM 708 C CA . PRO A 1 92 ? 12.714 -2.177 0.865 1.00 81.62 92 PRO A CA 1
ATOM 709 C C . PRO A 1 92 ? 11.822 -2.977 -0.086 1.00 81.62 92 PRO A C 1
ATOM 711 O O . PRO A 1 92 ? 12.100 -3.115 -1.277 1.00 81.62 92 PRO A O 1
ATOM 714 N N . ILE A 1 93 ? 10.716 -3.482 0.456 1.00 84.00 93 ILE A N 1
ATOM 715 C CA . ILE A 1 93 ? 9.785 -4.330 -0.284 1.00 84.00 93 ILE A CA 1
ATOM 716 C C . ILE A 1 93 ? 9.001 -3.487 -1.320 1.00 84.00 93 ILE A C 1
ATOM 718 O O . ILE A 1 93 ? 8.469 -2.420 -0.964 1.00 84.00 93 ILE A O 1
ATOM 722 N N . PRO A 1 94 ? 8.829 -3.979 -2.569 1.00 88.69 94 PRO A N 1
ATOM 723 C CA . PRO A 1 94 ? 7.964 -3.355 -3.567 1.00 88.69 94 PRO A CA 1
ATOM 724 C C . PRO A 1 94 ? 6.548 -3.093 -3.045 1.00 88.69 94 PRO A C 1
ATOM 726 O O . PRO A 1 94 ? 6.021 -3.829 -2.207 1.00 88.69 94 PRO A O 1
ATOM 729 N N . PHE A 1 95 ? 5.898 -2.050 -3.566 1.00 86.88 95 PHE A N 1
ATOM 730 C CA . PHE A 1 95 ? 4.542 -1.685 -3.146 1.00 86.88 95 PHE A CA 1
ATOM 731 C C . PHE A 1 95 ? 3.540 -2.839 -3.297 1.00 86.88 95 PHE A C 1
ATOM 733 O O . PHE A 1 95 ? 2.768 -3.074 -2.373 1.00 86.88 95 PHE A O 1
ATOM 740 N N . SER A 1 96 ? 3.589 -3.588 -4.405 1.00 88.44 96 SER A N 1
ATOM 741 C CA . SER A 1 96 ? 2.680 -4.713 -4.672 1.00 88.44 96 SER A CA 1
ATOM 742 C C . SER A 1 96 ? 2.724 -5.769 -3.568 1.00 88.44 96 SER A C 1
ATOM 744 O O . SER A 1 96 ? 1.689 -6.161 -3.038 1.00 88.44 96 SER A O 1
ATOM 746 N N . VAL A 1 97 ? 3.925 -6.170 -3.156 1.00 88.62 97 VAL A N 1
ATOM 747 C CA . VAL A 1 97 ? 4.126 -7.185 -2.118 1.00 88.62 97 VAL A CA 1
ATOM 748 C C . VAL A 1 97 ? 3.702 -6.653 -0.744 1.00 88.62 97 VAL A C 1
ATOM 750 O O . VAL A 1 97 ? 3.023 -7.358 0.002 1.00 88.62 97 VAL A O 1
ATOM 753 N N . ARG A 1 98 ? 4.011 -5.388 -0.415 1.00 89.19 98 ARG A N 1
ATOM 754 C CA . ARG A 1 98 ? 3.508 -4.758 0.823 1.00 89.19 98 ARG A CA 1
ATOM 755 C C . ARG A 1 98 ? 1.984 -4.672 0.848 1.00 89.19 98 ARG A C 1
ATOM 757 O O . ARG A 1 98 ? 1.393 -4.900 1.897 1.00 89.19 98 ARG A O 1
ATOM 764 N N . ALA A 1 99 ? 1.355 -4.371 -0.286 1.00 89.75 99 ALA A N 1
ATOM 765 C CA . ALA A 1 99 ? -0.097 -4.333 -0.404 1.00 89.75 99 ALA A CA 1
ATOM 766 C C . ALA A 1 99 ? -0.708 -5.726 -0.193 1.00 89.75 99 ALA A C 1
ATOM 768 O O . ALA A 1 99 ? -1.627 -5.854 0.607 1.00 89.75 99 ALA A O 1
ATOM 769 N N . MET A 1 100 ? -0.148 -6.774 -0.810 1.00 92.31 100 MET A N 1
ATOM 770 C CA . MET A 1 100 ? -0.602 -8.160 -0.625 1.00 92.31 100 MET A CA 1
ATOM 771 C C . MET A 1 100 ? -0.549 -8.591 0.846 1.00 92.31 100 MET A C 1
ATOM 773 O O . MET A 1 100 ? -1.560 -9.028 1.397 1.00 92.31 100 MET A O 1
ATOM 777 N N . TYR A 1 101 ? 0.599 -8.419 1.511 1.00 91.31 101 TYR A N 1
ATOM 778 C CA . TYR A 1 101 ? 0.727 -8.749 2.934 1.00 91.31 101 TYR A CA 1
ATOM 779 C C . TYR A 1 101 ? -0.146 -7.861 3.823 1.00 91.31 101 TYR A C 1
ATOM 781 O O . TYR A 1 101 ? -0.692 -8.345 4.811 1.00 91.31 101 TYR A O 1
ATOM 789 N N . GLY A 1 102 ? -0.332 -6.590 3.460 1.00 93.06 102 GLY A N 1
ATOM 790 C CA . GLY A 1 102 ? -1.261 -5.686 4.130 1.00 93.06 102 GLY A CA 1
ATOM 791 C C . GLY A 1 102 ? -2.708 -6.166 4.051 1.00 93.06 102 GLY A C 1
ATOM 792 O O . GLY A 1 102 ? -3.408 -6.161 5.062 1.00 93.06 102 GLY A O 1
ATOM 793 N N . THR A 1 103 ? -3.154 -6.639 2.886 1.00 94.44 103 THR A N 1
ATOM 794 C CA . THR A 1 103 ? -4.497 -7.203 2.695 1.00 94.44 103 THR A CA 1
ATOM 795 C C . THR A 1 103 ? -4.675 -8.498 3.477 1.00 94.44 103 THR A C 1
ATOM 797 O O . THR A 1 103 ? -5.657 -8.634 4.201 1.00 94.44 103 THR A O 1
ATOM 800 N N . VAL A 1 104 ? -3.720 -9.429 3.401 1.00 94.06 104 VAL A N 1
ATOM 801 C CA . VAL A 1 104 ? -3.773 -10.671 4.191 1.00 94.06 104 VAL A CA 1
ATOM 802 C C . VAL A 1 104 ? -3.769 -10.351 5.686 1.00 94.06 104 VAL A C 1
ATOM 804 O O . VAL A 1 104 ? -4.579 -10.890 6.432 1.00 94.06 104 VAL A O 1
ATOM 807 N N . GLY A 1 105 ? -2.927 -9.415 6.125 1.00 93.06 105 GLY A N 1
ATOM 808 C CA . GLY A 1 105 ? -2.895 -8.934 7.503 1.00 93.06 105 GLY A CA 1
ATOM 809 C C . GLY A 1 105 ? -4.221 -8.321 7.951 1.00 93.06 105 GLY A C 1
ATOM 810 O O . GLY A 1 105 ? -4.657 -8.574 9.071 1.00 93.06 105 GLY A O 1
ATOM 811 N N . LEU A 1 106 ? -4.898 -7.567 7.079 1.00 94.62 106 LEU A N 1
ATOM 812 C CA . LEU A 1 106 ? -6.226 -7.012 7.355 1.00 94.62 106 LEU A CA 1
ATOM 813 C C . LEU A 1 106 ? -7.250 -8.126 7.586 1.00 94.62 106 LEU A C 1
ATOM 815 O O . LEU A 1 106 ? -7.990 -8.083 8.567 1.00 94.62 106 LEU A O 1
ATOM 819 N N . VAL A 1 107 ? -7.264 -9.138 6.712 1.00 95.25 107 VAL A N 1
ATOM 820 C CA . VAL A 1 107 ? -8.144 -10.309 6.839 1.00 95.25 107 VAL A CA 1
ATOM 821 C C . VAL A 1 107 ? -7.855 -11.054 8.140 1.00 95.25 107 VAL A C 1
ATOM 823 O O . VAL A 1 107 ? -8.785 -11.354 8.880 1.00 95.25 107 VAL A O 1
ATOM 826 N N . THR A 1 108 ? -6.585 -11.276 8.480 1.00 92.56 108 THR A N 1
ATOM 827 C CA . THR A 1 108 ? -6.188 -11.925 9.738 1.00 92.56 108 THR A CA 1
ATOM 828 C C . THR A 1 108 ? -6.660 -11.147 10.964 1.00 92.56 108 THR A C 1
ATOM 830 O O . THR A 1 108 ? -7.205 -11.739 11.892 1.00 92.56 108 THR A O 1
ATOM 833 N N . VAL A 1 109 ? -6.504 -9.819 10.980 1.00 92.38 109 VAL A N 1
ATOM 834 C CA . VAL A 1 109 ? -7.002 -8.971 12.077 1.00 92.38 109 VAL A CA 1
ATOM 835 C C . VAL A 1 109 ? -8.522 -9.047 12.172 1.00 92.38 109 VAL A C 1
ATOM 837 O O . VAL A 1 109 ? -9.063 -9.154 13.270 1.00 92.38 109 VAL A O 1
ATOM 840 N N . PHE A 1 110 ? -9.216 -9.040 11.036 1.00 92.38 110 PHE A N 1
ATOM 841 C CA . PHE A 1 110 ? -10.666 -9.174 11.006 1.00 92.38 110 PHE A CA 1
ATOM 842 C C . PHE A 1 110 ? -11.122 -10.538 11.536 1.00 92.38 110 PHE A C 1
ATOM 844 O O . PHE A 1 110 ? -12.028 -10.599 12.366 1.00 92.38 110 PHE A O 1
ATOM 851 N N . MET A 1 111 ? -10.459 -11.624 11.132 1.00 93.25 111 MET A N 1
ATOM 852 C CA . MET A 1 111 ? -10.699 -12.970 11.661 1.00 93.25 111 MET A CA 1
ATOM 853 C C . MET A 1 111 ? -10.442 -13.034 13.167 1.00 93.25 111 MET A C 1
ATOM 855 O O . MET A 1 111 ? -11.250 -13.590 13.897 1.00 93.25 111 MET A O 1
ATOM 859 N N . TRP A 1 112 ? -9.360 -12.422 13.652 1.00 89.56 112 TRP A N 1
ATOM 860 C CA . TRP A 1 112 ? -9.050 -12.372 15.080 1.00 89.56 112 TRP A CA 1
ATOM 861 C C . TRP A 1 112 ? -10.138 -11.652 15.884 1.00 89.56 112 TRP A C 1
ATOM 863 O O . TRP A 1 112 ? -10.614 -12.176 16.888 1.00 89.56 112 TRP A O 1
ATOM 873 N N . VAL A 1 113 ? -10.568 -10.474 15.435 1.00 90.38 113 VAL A N 1
ATOM 874 C CA . VAL A 1 113 ? -11.580 -9.673 16.139 1.00 90.38 113 VAL A CA 1
ATOM 875 C C . VAL A 1 113 ? -12.975 -10.306 16.068 1.00 90.38 113 VAL A C 1
ATOM 877 O O . VAL A 1 113 ? -13.767 -10.147 16.995 1.00 90.38 113 VAL A O 1
ATOM 880 N N . SER A 1 114 ? -13.282 -11.018 14.983 1.00 92.06 114 SER A N 1
ATOM 881 C CA . SER A 1 114 ? -14.565 -11.710 14.797 1.00 92.06 114 SER A CA 1
ATOM 882 C C . SER A 1 114 ? -14.609 -13.121 15.392 1.00 92.06 114 SER A C 1
ATOM 884 O O . SER A 1 114 ? -15.682 -13.714 15.439 1.00 92.06 114 SER A O 1
ATOM 886 N N . ALA A 1 115 ? -13.489 -13.654 15.892 1.00 91.56 115 ALA A N 1
ATOM 887 C CA . ALA A 1 115 ? -13.422 -15.009 16.443 1.00 91.56 115 ALA A CA 1
ATOM 888 C C . ALA A 1 115 ? -14.232 -15.202 17.740 1.00 91.56 115 ALA A C 1
ATOM 890 O O . ALA A 1 115 ? -14.564 -16.333 18.089 1.00 91.56 115 ALA A O 1
ATOM 891 N N . ASN A 1 116 ? -14.536 -14.124 18.468 1.00 90.00 116 ASN A N 1
ATOM 892 C CA . ASN A 1 116 ? -15.283 -14.157 19.724 1.00 90.00 116 ASN A CA 1
ATOM 893 C C . ASN A 1 116 ? -16.409 -13.115 19.706 1.00 90.00 116 ASN A C 1
ATOM 895 O O . ASN A 1 116 ? -16.175 -11.950 19.382 1.00 90.00 116 ASN A O 1
ATOM 899 N N . GLU A 1 117 ? -17.617 -13.506 20.118 1.00 89.81 117 GLU A N 1
ATOM 900 C CA . GLU A 1 117 ? -18.793 -12.626 20.113 1.00 89.81 117 GLU A CA 1
ATOM 901 C C . GLU A 1 117 ? -18.606 -11.407 21.027 1.00 89.81 117 GLU A C 1
ATOM 903 O O . GLU A 1 117 ? -19.041 -10.299 20.706 1.00 89.81 117 GLU A O 1
ATOM 908 N N . GLU A 1 118 ? -17.911 -11.567 22.158 1.00 87.94 118 GLU A N 1
ATOM 909 C CA . GLU A 1 118 ? -17.650 -10.441 23.054 1.00 87.94 118 GLU A CA 1
ATOM 910 C C . GLU A 1 118 ? -16.738 -9.392 22.400 1.00 87.94 118 GLU A C 1
ATOM 912 O O . GLU A 1 118 ? -17.007 -8.187 22.488 1.00 87.94 118 GLU A O 1
ATOM 917 N N . ASP A 1 119 ? -15.680 -9.844 21.724 1.00 86.00 119 ASP A N 1
ATOM 918 C CA . ASP A 1 119 ? -14.736 -8.970 21.029 1.00 86.00 119 ASP A CA 1
ATOM 919 C C . ASP A 1 119 ? -15.393 -8.322 19.806 1.00 86.00 119 ASP A C 1
ATOM 921 O O . ASP A 1 119 ? -15.236 -7.116 19.596 1.00 86.00 119 ASP A O 1
ATOM 925 N N . TRP A 1 120 ? -16.229 -9.067 19.081 1.00 90.19 120 TRP A N 1
ATOM 926 C CA . TRP A 1 120 ? -17.017 -8.561 17.962 1.00 90.19 120 TRP A CA 1
ATOM 927 C C . TRP A 1 120 ? -18.024 -7.489 18.389 1.00 90.19 120 TRP A C 1
ATOM 929 O O . TRP A 1 120 ? -18.155 -6.444 17.741 1.00 90.19 120 TRP A O 1
ATOM 939 N N . ARG A 1 121 ? -18.710 -7.685 19.519 1.00 89.69 121 ARG A N 1
ATOM 940 C CA . ARG A 1 121 ? -19.611 -6.678 20.095 1.00 89.69 121 ARG A CA 1
ATOM 941 C C . ARG A 1 121 ? -18.850 -5.409 20.474 1.00 89.69 121 ARG A C 1
ATOM 943 O O . ARG A 1 121 ? -19.269 -4.322 20.081 1.00 89.69 121 ARG A O 1
ATOM 950 N N . LYS A 1 122 ? -17.717 -5.535 21.176 1.00 87.44 122 LYS A N 1
ATOM 951 C CA . LYS A 1 122 ? -16.849 -4.398 21.547 1.00 87.44 122 LYS A CA 1
ATOM 952 C C . LYS A 1 122 ? -16.262 -3.689 20.325 1.00 87.44 122 LYS A C 1
ATOM 954 O O . LYS A 1 122 ? -16.051 -2.481 20.366 1.00 87.44 122 LYS A O 1
ATOM 959 N N . PHE A 1 123 ? -15.996 -4.418 19.244 1.00 89.19 123 PHE A N 1
ATOM 960 C CA . PHE A 1 123 ? -15.517 -3.855 17.985 1.00 89.19 123 PHE A CA 1
ATOM 961 C C . PHE A 1 123 ? -16.584 -3.010 17.282 1.00 89.19 123 PHE A C 1
ATOM 963 O O . PHE A 1 123 ? -16.288 -1.908 16.829 1.00 89.19 123 PHE A O 1
ATOM 970 N N . LYS A 1 124 ? -17.832 -3.489 17.220 1.00 90.19 124 LYS A N 1
ATOM 971 C CA . LYS A 1 124 ? -18.948 -2.760 16.594 1.00 90.19 124 LYS A CA 1
ATOM 972 C C . LYS A 1 124 ? -19.448 -1.584 17.431 1.00 90.19 124 LYS A C 1
ATOM 974 O O . LYS A 1 124 ? -19.992 -0.635 16.875 1.00 90.19 124 LYS A O 1
ATOM 979 N N . GLN A 1 125 ? -19.286 -1.638 18.751 1.00 88.06 125 GLN A N 1
ATOM 980 C CA . GLN A 1 125 ? -19.875 -0.671 19.678 1.00 88.06 125 GLN A CA 1
ATOM 981 C C . GLN A 1 125 ? -19.554 0.801 19.344 1.00 88.06 125 GLN A C 1
ATOM 983 O O . GLN A 1 125 ? -20.491 1.593 19.306 1.00 88.06 125 GLN A O 1
ATOM 988 N N . PRO A 1 126 ? -18.308 1.205 19.016 1.00 86.69 126 PRO A N 1
ATOM 989 C CA . PRO A 1 126 ? -18.029 2.585 18.612 1.00 86.69 126 PRO A CA 1
ATOM 990 C C . PRO A 1 126 ? -18.782 3.018 17.345 1.00 86.69 126 PRO A C 1
ATOM 992 O O . PRO A 1 126 ? -19.237 4.156 17.268 1.00 86.69 126 PRO A O 1
ATOM 995 N N . ILE A 1 127 ? -18.950 2.113 16.375 1.00 88.69 127 ILE A N 1
ATOM 996 C CA . ILE A 1 127 ? -19.676 2.380 15.124 1.00 88.69 127 ILE A CA 1
ATOM 997 C C . ILE A 1 127 ? -21.165 2.570 15.423 1.00 88.69 127 ILE A C 1
ATOM 999 O O . ILE A 1 127 ? -21.766 3.553 14.994 1.00 88.69 127 ILE A O 1
ATOM 1003 N N . LEU A 1 128 ? -21.745 1.656 16.204 1.00 89.44 128 LEU A N 1
ATOM 1004 C CA . LEU A 1 128 ? -23.150 1.717 16.604 1.00 89.44 128 LEU A CA 1
ATOM 1005 C C . LEU A 1 128 ? -23.442 2.976 17.425 1.00 89.44 128 LEU A C 1
ATOM 1007 O O . LEU A 1 128 ? -24.400 3.674 17.131 1.00 89.44 128 LEU A O 1
ATOM 1011 N N . ASN A 1 129 ? -22.559 3.354 18.352 1.00 89.75 129 ASN A N 1
ATOM 1012 C CA . ASN A 1 129 ? -22.711 4.572 19.151 1.00 89.75 129 ASN A CA 1
ATOM 1013 C C . ASN A 1 129 ? -22.803 5.844 18.288 1.00 89.75 129 ASN A C 1
ATOM 1015 O O . ASN A 1 129 ? -23.559 6.763 18.616 1.00 89.75 129 ASN A O 1
ATOM 1019 N N . VAL A 1 130 ? -22.026 5.914 17.199 1.00 90.44 130 VAL A N 1
ATOM 1020 C CA . VAL A 1 130 ? -22.080 7.027 16.239 1.00 90.44 130 VAL A CA 1
ATOM 1021 C C . VAL A 1 130 ? -23.385 6.991 15.444 1.00 90.44 130 VAL A C 1
ATOM 1023 O O . VAL A 1 130 ? -24.027 8.027 15.285 1.00 90.44 130 VAL A O 1
ATOM 1026 N N . LEU A 1 131 ? -23.814 5.815 14.982 1.00 88.38 131 LEU A N 1
ATOM 1027 C CA . LEU A 1 131 ? -25.056 5.658 14.218 1.00 88.38 131 LEU A CA 1
ATOM 1028 C C . LEU A 1 131 ? -26.305 5.962 15.056 1.00 88.38 131 LEU A C 1
ATOM 1030 O O . LEU A 1 131 ? -27.184 6.690 14.586 1.00 88.38 131 LEU A O 1
ATOM 1034 N N . ASP A 1 132 ? -26.350 5.491 16.300 1.00 88.69 132 ASP A N 1
ATOM 1035 C CA . ASP A 1 132 ? -27.454 5.719 17.236 1.00 88.69 132 ASP A CA 1
ATOM 1036 C C . ASP A 1 132 ? -27.586 7.199 17.617 1.00 88.69 132 ASP A C 1
ATOM 1038 O O . ASP A 1 132 ?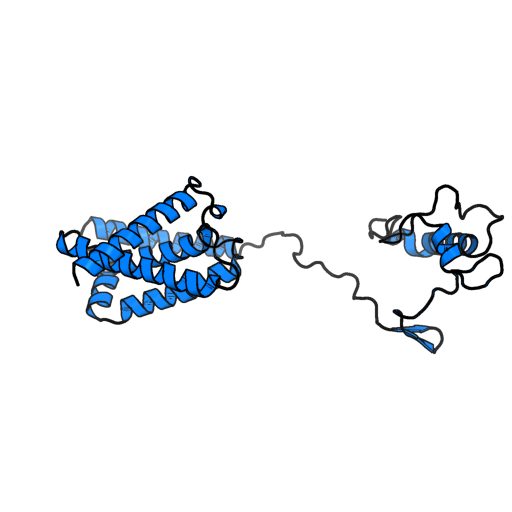 -28.677 7.660 17.946 1.00 88.69 132 ASP A O 1
ATOM 1042 N N . ALA A 1 133 ? -26.488 7.967 17.541 1.00 85.75 133 ALA A N 1
ATOM 1043 C CA . ALA A 1 133 ? -26.467 9.425 17.695 1.00 85.75 133 ALA A CA 1
ATOM 1044 C C . ALA A 1 133 ? -27.171 9.950 18.969 1.00 85.75 133 ALA A C 1
ATOM 1046 O O . ALA A 1 133 ? -27.710 11.063 18.984 1.00 85.75 133 ALA A O 1
ATOM 1047 N N . GLN A 1 134 ? -27.148 9.155 20.045 1.00 82.31 134 GLN A N 1
ATOM 1048 C CA . GLN A 1 134 ? -27.822 9.476 21.308 1.00 82.31 134 GLN A CA 1
ATOM 1049 C C . GLN A 1 134 ? -27.193 10.693 22.002 1.00 82.31 134 GLN A C 1
ATOM 1051 O O . GLN A 1 134 ? -27.897 11.537 22.550 1.00 82.31 134 GLN A O 1
ATOM 1056 N N . THR A 1 135 ? -25.866 10.825 21.936 1.00 88.38 135 THR A N 1
ATOM 1057 C CA . THR A 1 135 ? -25.120 11.966 22.486 1.00 88.38 135 THR A CA 1
ATOM 1058 C C . THR A 1 135 ? -24.944 13.071 21.440 1.00 88.38 135 THR A C 1
ATOM 1060 O O . THR A 1 135 ? -24.783 12.786 20.253 1.00 88.38 135 THR A O 1
ATOM 1063 N N . GLY A 1 136 ? -24.883 14.339 21.872 1.00 86.75 136 GLY A N 1
ATOM 1064 C CA . GLY A 1 136 ? -24.642 15.485 20.980 1.00 86.75 136 GLY A CA 1
ATOM 1065 C C . GLY A 1 136 ? -23.373 15.351 20.123 1.00 86.75 136 GLY A C 1
ATOM 1066 O O . GLY A 1 136 ? -23.412 15.632 18.928 1.00 86.75 136 GLY A O 1
ATOM 1067 N N . MET A 1 137 ? -22.283 14.824 20.696 1.00 86.56 137 MET A N 1
ATOM 1068 C CA . MET A 1 137 ? -21.039 14.537 19.964 1.00 86.56 137 MET A CA 1
ATOM 1069 C C . MET A 1 137 ? -21.234 13.464 18.881 1.00 86.56 137 MET A C 1
ATOM 1071 O O . MET A 1 137 ? -20.827 13.651 17.739 1.00 86.56 137 MET A O 1
ATOM 1075 N N . ASN A 1 138 ? -21.907 12.357 19.205 1.00 89.38 138 ASN A N 1
ATOM 1076 C CA . ASN A 1 138 ? -22.152 11.271 18.249 1.00 89.38 138 ASN A CA 1
ATOM 1077 C C . ASN A 1 138 ? -23.048 11.731 17.096 1.00 89.38 138 ASN A C 1
ATOM 1079 O O . ASN A 1 138 ? -22.839 11.332 15.954 1.00 89.38 138 ASN A O 1
ATOM 1083 N N . ARG A 1 139 ? -24.004 12.623 17.375 1.00 88.06 139 ARG A N 1
ATOM 1084 C CA . ARG A 1 139 ? -24.843 13.253 16.353 1.00 88.06 139 ARG A CA 1
ATOM 1085 C C . ARG A 1 139 ? -24.026 14.120 15.395 1.00 88.06 139 ARG A C 1
ATOM 1087 O O . ARG A 1 139 ? -24.219 14.016 14.187 1.00 88.06 139 ARG A O 1
ATOM 1094 N N . LEU A 1 140 ? -23.095 14.922 15.916 1.00 92.12 140 LEU A N 1
ATOM 1095 C CA . LEU A 1 140 ? -22.166 15.700 15.092 1.00 92.12 140 LEU A CA 1
ATOM 1096 C C . LEU A 1 140 ? -21.301 14.781 14.219 1.00 92.12 140 LEU A C 1
ATOM 1098 O O . LEU A 1 140 ? -21.221 14.986 13.011 1.00 92.12 140 LEU A O 1
ATOM 1102 N N . LEU A 1 141 ? -20.711 13.740 14.814 1.00 91.38 141 LEU A N 1
ATOM 1103 C CA . LEU A 1 141 ? -19.902 12.756 14.093 1.00 91.38 141 LEU A CA 1
ATOM 1104 C C . LEU A 1 141 ? -20.707 12.052 12.997 1.00 91.38 141 LEU A C 1
ATOM 1106 O O . LEU A 1 141 ? -20.214 11.902 11.885 1.00 91.38 141 LEU A O 1
ATOM 1110 N N . ARG A 1 142 ? -21.961 11.672 13.264 1.00 91.75 142 ARG A N 1
ATOM 1111 C CA . ARG A 1 142 ? -22.841 11.056 12.265 1.00 91.75 142 ARG A CA 1
ATOM 1112 C C . ARG A 1 142 ? -23.067 11.972 11.068 1.00 91.75 142 ARG A C 1
ATOM 1114 O O . ARG A 1 142 ? -22.912 11.517 9.939 1.00 91.75 142 ARG A O 1
ATOM 1121 N N . TYR A 1 143 ? -23.411 13.240 11.293 1.00 93.50 143 TYR A N 1
ATOM 1122 C CA . TYR A 1 143 ? -23.572 14.197 10.195 1.00 93.50 143 TYR A CA 1
ATOM 1123 C C . TYR A 1 143 ? -22.266 14.402 9.430 1.00 93.50 143 TYR A C 1
ATOM 1125 O O . TYR A 1 143 ? -22.277 14.378 8.201 1.00 93.50 143 TYR A O 1
ATOM 1133 N N . ALA A 1 144 ? -21.142 14.521 10.141 1.00 94.06 144 ALA A N 1
ATOM 1134 C CA . ALA A 1 144 ? -19.829 14.627 9.520 1.00 94.06 144 ALA A CA 1
ATOM 1135 C C . ALA A 1 144 ? -19.546 13.424 8.610 1.00 94.06 144 ALA A C 1
ATOM 1137 O O . ALA A 1 144 ? -19.205 13.622 7.450 1.00 94.06 144 ALA A O 1
ATOM 1138 N N . TYR A 1 145 ? -19.755 12.189 9.074 1.00 91.88 145 TYR A N 1
ATOM 1139 C CA . TYR A 1 145 ? -19.542 10.993 8.256 1.00 91.88 145 TYR A CA 1
ATOM 1140 C C . TYR A 1 145 ? -20.511 10.893 7.074 1.00 91.88 145 TYR A C 1
ATOM 1142 O O . TYR A 1 145 ? -20.077 10.562 5.974 1.00 91.88 145 TYR A O 1
ATOM 1150 N N . LEU A 1 146 ? -21.796 11.212 7.258 1.00 92.50 146 LEU A N 1
ATOM 1151 C CA . LEU A 1 146 ? -22.790 11.169 6.178 1.00 92.50 146 LEU A CA 1
ATOM 1152 C C . LEU A 1 146 ? -22.495 12.169 5.053 1.00 92.50 146 LEU A C 1
ATOM 1154 O O . LEU A 1 146 ? -22.869 11.911 3.914 1.00 92.50 146 LEU A O 1
ATOM 1158 N N . VAL A 1 147 ? -21.821 13.281 5.354 1.00 94.94 147 VAL A N 1
ATOM 1159 C CA . VAL A 1 147 ? -21.397 14.274 4.356 1.00 94.94 147 VAL A CA 1
ATOM 1160 C C . VAL A 1 147 ? -20.011 13.946 3.794 1.00 94.94 147 VAL A C 1
ATOM 1162 O O . VAL A 1 147 ? -19.815 13.961 2.580 1.00 94.94 147 VAL A O 1
ATOM 1165 N N . LEU A 1 148 ? -19.046 13.610 4.653 1.00 95.38 148 LEU A N 1
ATOM 1166 C CA . LEU A 1 148 ? -17.662 13.355 4.250 1.00 95.38 148 LEU A CA 1
ATOM 1167 C C . LEU A 1 148 ? -17.517 12.082 3.422 1.00 95.38 148 LEU A C 1
ATOM 1169 O O . LEU A 1 148 ? -16.762 12.096 2.457 1.00 95.38 148 LEU A O 1
ATOM 1173 N N . ILE A 1 149 ? -18.214 10.992 3.764 1.00 94.06 149 ILE A N 1
ATOM 1174 C CA . ILE A 1 149 ? -18.060 9.716 3.050 1.00 94.06 149 ILE A CA 1
ATOM 1175 C C . ILE A 1 149 ? -18.425 9.870 1.563 1.00 94.06 149 ILE A C 1
ATOM 1177 O O . ILE A 1 149 ? -17.575 9.543 0.735 1.00 94.06 149 ILE A O 1
ATOM 1181 N N . PRO A 1 150 ? -19.599 10.414 1.175 1.00 95.75 150 PRO A N 1
ATOM 1182 C CA . PRO A 1 150 ? -19.917 10.636 -0.235 1.00 95.75 150 PRO A CA 1
ATOM 1183 C C . PRO A 1 150 ? -18.932 11.564 -0.949 1.00 95.75 150 PRO A C 1
ATOM 1185 O O . PRO A 1 150 ? -18.557 11.283 -2.084 1.00 95.75 150 PRO A O 1
ATOM 1188 N N . ILE A 1 151 ? -18.474 12.636 -0.291 1.00 96.44 151 ILE A N 1
ATOM 1189 C CA . ILE A 1 151 ? -17.496 13.571 -0.870 1.00 96.44 151 ILE A CA 1
ATOM 1190 C C . ILE A 1 151 ? -16.159 12.872 -1.121 1.00 96.44 151 ILE A C 1
ATOM 1192 O O . ILE A 1 151 ? -15.584 13.015 -2.197 1.00 96.44 151 ILE A O 1
ATOM 1196 N N . LEU A 1 152 ? -15.668 12.093 -0.156 1.00 95.75 152 LEU A N 1
ATOM 1197 C CA . LEU A 1 152 ? -14.412 11.357 -0.280 1.00 95.75 152 LEU A CA 1
ATOM 1198 C C . LEU A 1 152 ? -14.505 10.275 -1.354 1.00 95.75 152 LEU A C 1
ATOM 1200 O O . LEU A 1 152 ? -13.607 10.170 -2.184 1.00 95.75 152 LEU A O 1
ATOM 1204 N N . VAL A 1 153 ? -15.593 9.503 -1.374 1.00 95.56 153 VAL A N 1
ATOM 1205 C CA . VAL A 1 153 ? -15.828 8.471 -2.395 1.00 95.56 153 VAL A CA 1
ATOM 1206 C C . VAL A 1 153 ? -15.950 9.105 -3.778 1.00 95.56 153 VAL A C 1
ATOM 1208 O O . VAL A 1 153 ? -15.333 8.618 -4.724 1.00 95.56 153 VAL A O 1
ATOM 1211 N N . GLY A 1 154 ? -16.682 10.214 -3.900 1.00 95.06 154 GLY A N 1
ATOM 1212 C CA . GLY A 1 154 ? -16.817 10.969 -5.143 1.00 95.06 154 GLY A CA 1
ATOM 1213 C C . GLY A 1 154 ? -15.485 11.542 -5.623 1.00 95.06 154 GLY A C 1
ATOM 1214 O O . GLY A 1 154 ? -15.114 11.337 -6.774 1.00 95.06 154 GLY A O 1
ATOM 1215 N N . GLY A 1 155 ? -14.723 12.189 -4.740 1.00 95.25 155 GLY A N 1
ATOM 1216 C CA . GLY A 1 155 ? -13.411 12.760 -5.056 1.00 95.25 155 GLY A CA 1
ATOM 1217 C C . GLY A 1 155 ? -12.362 11.703 -5.406 1.00 95.25 155 GLY A C 1
ATOM 1218 O O . GLY A 1 155 ? -11.599 11.882 -6.355 1.00 95.25 155 GLY A O 1
ATOM 1219 N N . PHE A 1 156 ? -12.352 10.573 -4.693 1.00 94.69 156 PHE A N 1
ATOM 1220 C CA . PHE A 1 156 ? -11.488 9.438 -5.015 1.00 94.69 156 PHE A CA 1
ATOM 1221 C C . PHE A 1 156 ? -11.854 8.828 -6.369 1.00 94.69 156 PHE A C 1
ATOM 1223 O O . PHE A 1 156 ? -10.973 8.626 -7.200 1.00 94.69 156 PHE A O 1
ATOM 1230 N N . SER A 1 157 ? -13.146 8.589 -6.615 1.00 93.44 157 SER A N 1
ATOM 1231 C CA . SER A 1 157 ? -13.629 8.037 -7.887 1.00 93.44 157 SER A CA 1
ATOM 1232 C C . SER A 1 157 ? -13.316 8.973 -9.049 1.00 93.44 157 SER A C 1
ATOM 1234 O O . SER A 1 157 ? -12.834 8.517 -10.078 1.00 93.44 157 SER A O 1
ATOM 1236 N N . TYR A 1 158 ? -13.502 10.283 -8.864 1.00 93.88 158 TYR A N 1
ATOM 1237 C CA . TYR A 1 158 ? -13.114 11.290 -9.844 1.00 93.88 158 TYR A CA 1
ATOM 1238 C C . TYR A 1 158 ? -11.618 11.209 -10.156 1.00 93.88 158 TYR A C 1
ATOM 1240 O O . TYR A 1 158 ? -11.256 11.074 -11.314 1.00 93.88 158 TYR A O 1
ATOM 1248 N N . ASN A 1 159 ? -10.738 11.207 -9.152 1.00 92.12 159 ASN A N 1
ATOM 1249 C CA . ASN A 1 159 ? -9.289 11.134 -9.382 1.00 92.12 159 ASN A CA 1
ATOM 1250 C C . ASN A 1 159 ? -8.858 9.806 -10.037 1.00 92.12 159 ASN A C 1
ATOM 1252 O O . ASN A 1 159 ? -7.980 9.794 -10.896 1.00 92.12 159 ASN A O 1
ATOM 1256 N N . ALA A 1 160 ? -9.494 8.693 -9.665 1.00 89.44 160 ALA A N 1
ATOM 1257 C CA . ALA A 1 160 ? -9.205 7.378 -10.228 1.00 89.44 160 ALA A CA 1
ATOM 1258 C C . ALA A 1 160 ? -9.701 7.215 -11.676 1.00 89.44 160 ALA A C 1
ATOM 1260 O O . ALA A 1 160 ? -9.061 6.520 -12.460 1.00 89.44 160 ALA A O 1
ATOM 1261 N N . MET A 1 161 ? -10.836 7.828 -12.025 1.00 90.62 161 MET A N 1
ATOM 1262 C CA . MET A 1 161 ? -11.463 7.706 -13.347 1.00 90.62 161 MET A CA 1
ATOM 1263 C C . MET A 1 161 ? -11.114 8.852 -14.299 1.00 90.62 161 MET A C 1
ATOM 1265 O O . MET A 1 161 ? -11.327 8.714 -15.501 1.00 90.62 161 MET A O 1
ATOM 1269 N N . MET A 1 162 ? -10.603 9.978 -13.792 1.00 90.00 162 MET A N 1
ATOM 1270 C CA . MET A 1 162 ? -10.197 11.117 -14.611 1.00 90.00 162 MET A CA 1
ATOM 1271 C C . MET A 1 162 ? -9.072 10.674 -15.558 1.00 90.00 162 MET A C 1
ATOM 1273 O O . MET A 1 162 ? -7.997 10.302 -15.079 1.00 90.00 162 MET A O 1
ATOM 1277 N N . PRO A 1 163 ? -9.286 10.715 -16.888 1.00 83.56 163 PRO A N 1
ATOM 1278 C CA . PRO A 1 163 ? -8.266 10.322 -17.847 1.00 83.56 163 PRO A CA 1
ATOM 1279 C C . PRO A 1 163 ? -7.028 11.198 -17.681 1.00 83.56 163 PRO A C 1
ATOM 1281 O O . PRO A 1 163 ? -7.109 12.426 -17.754 1.00 83.56 163 PRO A O 1
ATOM 1284 N N . LYS A 1 164 ? -5.877 10.569 -17.458 1.00 80.38 164 LYS A N 1
ATOM 1285 C CA . LYS A 1 164 ? -4.590 11.258 -17.438 1.00 80.38 164 LYS A CA 1
ATOM 1286 C C . LYS A 1 164 ? -3.939 11.084 -18.799 1.00 80.38 164 LYS A C 1
ATOM 1288 O O . LYS A 1 164 ? -3.871 9.973 -19.320 1.00 80.38 164 LYS A O 1
ATOM 1293 N N . SER A 1 165 ? -3.469 12.187 -19.372 1.00 77.75 165 SER A N 1
ATOM 1294 C CA . SER A 1 165 ? -2.617 12.156 -20.559 1.00 77.75 165 SER A CA 1
ATOM 1295 C C . SER A 1 165 ? -1.210 11.739 -20.133 1.00 77.75 165 SER A C 1
ATOM 1297 O O . SER A 1 165 ? -0.307 12.567 -20.063 1.00 77.75 165 SER A O 1
ATOM 1299 N N . GLU A 1 166 ? -1.050 10.472 -19.765 1.00 71.88 166 GLU A N 1
ATOM 1300 C CA . GLU A 1 166 ? 0.252 9.881 -19.476 1.00 71.88 166 GLU A CA 1
ATOM 1301 C C . GLU A 1 166 ? 0.824 9.275 -20.759 1.00 71.88 166 GLU A C 1
ATOM 1303 O O . GLU A 1 166 ? 0.102 8.714 -21.590 1.00 71.88 166 GLU A O 1
ATOM 1308 N N . GLU A 1 167 ? 2.132 9.430 -20.939 1.00 67.12 167 GLU A N 1
ATOM 1309 C CA . GLU A 1 167 ? 2.858 8.772 -22.018 1.00 67.12 167 GLU A CA 1
ATOM 1310 C C . GLU A 1 167 ? 2.659 7.250 -21.891 1.00 67.12 167 GLU A C 1
ATOM 1312 O O . GLU A 1 167 ? 2.638 6.736 -20.768 1.00 67.12 167 GLU A O 1
ATOM 1317 N N . PRO A 1 168 ? 2.477 6.506 -22.998 1.00 61.31 168 PRO A N 1
ATOM 1318 C CA . PRO A 1 168 ? 2.234 5.070 -22.930 1.00 61.31 168 PRO A CA 1
ATOM 1319 C C . PRO A 1 168 ? 3.310 4.363 -22.092 1.00 61.31 168 PRO A C 1
ATOM 1321 O O . PRO A 1 168 ? 4.486 4.379 -22.438 1.00 61.31 168 PRO A O 1
ATOM 1324 N N . ILE A 1 169 ? 2.882 3.742 -20.990 1.00 59.81 169 ILE A N 1
ATOM 1325 C CA . ILE A 1 169 ? 3.750 3.047 -20.020 1.00 59.81 169 ILE A CA 1
ATOM 1326 C C . ILE A 1 169 ? 4.372 1.785 -20.630 1.00 59.81 169 ILE A C 1
ATOM 1328 O O . ILE A 1 169 ? 5.419 1.307 -20.196 1.00 59.81 169 ILE A O 1
ATOM 1332 N N . GLU A 1 170 ? 3.713 1.231 -21.647 1.00 58.81 170 GLU A N 1
ATOM 1333 C CA . GLU A 1 170 ? 4.303 0.181 -22.449 1.00 58.81 170 GLU A CA 1
ATOM 1334 C C . GLU A 1 170 ? 5.304 0.800 -23.410 1.00 58.81 170 GLU A C 1
ATOM 1336 O O . GLU A 1 170 ? 4.953 1.628 -24.257 1.00 58.81 170 GLU A O 1
ATOM 1341 N N . LEU A 1 171 ? 6.547 0.326 -23.312 1.00 48.25 171 LEU A N 1
ATOM 1342 C CA . LEU A 1 171 ? 7.486 0.385 -24.414 1.00 48.25 171 LEU A CA 1
ATOM 1343 C C . LEU A 1 171 ? 6.766 -0.275 -25.592 1.00 48.25 171 LEU A C 1
ATOM 1345 O O . LEU A 1 171 ? 6.734 -1.502 -25.694 1.00 48.25 171 LEU A O 1
ATOM 1349 N N . ARG A 1 172 ? 6.116 0.522 -26.446 1.00 57.22 172 ARG A N 1
ATOM 1350 C CA . ARG A 1 172 ? 5.612 0.024 -27.717 1.00 57.22 172 ARG A CA 1
ATOM 1351 C C . ARG A 1 172 ? 6.846 -0.528 -28.397 1.00 57.22 172 ARG A C 1
ATOM 1353 O O . ARG A 1 172 ? 7.705 0.228 -28.844 1.00 57.22 172 ARG A O 1
ATOM 1360 N N . THR A 1 173 ? 6.983 -1.847 -28.401 1.00 54.03 173 THR A N 1
ATOM 1361 C CA . THR A 1 173 ? 7.989 -2.521 -29.201 1.00 54.03 173 THR A CA 1
ATOM 1362 C C . THR A 1 173 ? 7.502 -2.358 -30.628 1.00 54.03 173 THR A C 1
ATOM 1364 O O . THR A 1 173 ? 6.825 -3.203 -31.195 1.00 54.03 173 THR A O 1
ATOM 1367 N N . VAL A 1 174 ? 7.802 -1.190 -31.202 1.00 56.22 174 VAL A N 1
ATOM 1368 C CA . VAL A 1 174 ? 7.503 -0.851 -32.599 1.00 56.22 174 VAL A CA 1
ATOM 1369 C C . VAL A 1 174 ? 8.218 -1.813 -33.555 1.00 56.22 174 VAL A C 1
ATOM 1371 O O . VAL A 1 174 ? 7.920 -1.858 -34.743 1.00 56.22 174 VAL A O 1
ATOM 1374 N N . HIS A 1 175 ? 9.127 -2.626 -33.014 1.00 56.91 175 HIS A N 1
ATOM 1375 C CA . HIS A 1 175 ? 9.866 -3.667 -33.692 1.00 56.91 175 HIS A CA 1
ATOM 1376 C C . HIS A 1 175 ? 9.632 -4.978 -32.923 1.00 56.91 175 HIS A C 1
ATOM 1378 O O . HIS A 1 175 ? 10.059 -5.077 -31.766 1.00 56.91 175 HIS A O 1
ATOM 1384 N N . PRO A 1 176 ? 8.965 -5.986 -33.513 1.00 61.91 176 PRO A N 1
ATOM 1385 C CA . PRO A 1 176 ? 9.004 -7.334 -32.964 1.00 61.91 176 PRO A CA 1
ATOM 1386 C C . PRO A 1 176 ? 10.460 -7.805 -32.867 1.00 61.91 176 PRO A C 1
ATOM 1388 O O . PRO A 1 176 ? 11.316 -7.376 -33.646 1.00 61.91 176 PRO A O 1
ATOM 1391 N N . ALA A 1 177 ? 10.747 -8.688 -31.907 1.00 65.00 177 ALA A N 1
ATOM 1392 C CA . ALA A 1 177 ? 12.064 -9.308 -31.808 1.00 65.00 177 ALA A CA 1
ATOM 1393 C C . ALA A 1 177 ? 12.455 -9.910 -33.174 1.00 65.00 177 ALA A C 1
ATOM 1395 O O . ALA A 1 177 ? 11.596 -10.508 -33.835 1.00 65.00 177 ALA A O 1
ATOM 1396 N N . PRO A 1 178 ? 13.715 -9.743 -33.625 1.00 68.88 178 PRO A N 1
ATOM 1397 C CA . PRO A 1 178 ? 14.136 -10.239 -34.926 1.00 68.88 178 PRO A CA 1
ATOM 1398 C C . PRO A 1 178 ? 13.838 -11.742 -35.030 1.00 68.88 178 PRO A C 1
ATOM 1400 O O . PRO A 1 178 ? 14.088 -12.485 -34.076 1.00 68.88 178 PRO A O 1
ATOM 1403 N N . PRO A 1 179 ? 13.281 -12.206 -36.162 1.00 78.44 179 PRO A N 1
ATOM 1404 C CA . PRO A 1 179 ? 12.892 -13.600 -36.311 1.00 78.44 179 PRO A CA 1
ATOM 1405 C C . PRO A 1 179 ? 14.124 -14.506 -36.212 1.00 78.44 179 PRO A C 1
ATOM 1407 O O . PRO A 1 179 ? 15.203 -14.157 -36.682 1.00 78.44 179 PRO A O 1
ATOM 1410 N N . ALA A 1 180 ? 13.978 -15.707 -35.648 1.00 83.56 180 ALA A N 1
ATOM 1411 C CA . ALA A 1 180 ? 15.103 -16.643 -35.519 1.00 83.56 180 ALA A CA 1
ATOM 1412 C C . ALA A 1 180 ? 15.705 -17.052 -36.882 1.00 83.56 180 ALA A C 1
ATOM 1414 O O . ALA A 1 180 ? 16.878 -17.423 -36.969 1.00 83.56 180 ALA A O 1
ATOM 1415 N N . SER A 1 181 ? 14.914 -16.963 -37.957 1.00 85.38 181 SER A N 1
ATOM 1416 C CA . SER A 1 181 ? 15.357 -17.219 -39.325 1.00 85.38 181 SER A CA 1
ATOM 1417 C C . SER A 1 181 ? 14.666 -16.307 -40.340 1.00 85.38 181 SER A C 1
ATOM 1419 O O . SER A 1 181 ? 13.579 -15.792 -40.086 1.00 85.38 181 SER A O 1
ATOM 1421 N N . THR A 1 182 ? 15.294 -16.118 -41.499 1.00 84.31 182 THR A N 1
ATOM 1422 C CA . THR A 1 182 ? 14.716 -15.408 -42.649 1.00 84.31 182 THR A CA 1
ATOM 1423 C C . THR A 1 182 ? 14.906 -16.218 -43.928 1.00 84.31 182 THR A C 1
ATOM 1425 O O . THR A 1 182 ? 15.880 -16.962 -44.063 1.00 84.31 182 THR A O 1
ATOM 1428 N N . LYS A 1 183 ? 13.971 -16.101 -44.874 1.00 84.75 183 LYS A N 1
ATOM 1429 C CA . LYS A 1 183 ? 14.036 -16.793 -46.164 1.00 84.75 183 LYS A CA 1
ATOM 1430 C C . LYS A 1 183 ? 14.480 -15.810 -47.239 1.00 84.75 183 LYS A C 1
ATOM 1432 O O . LYS A 1 183 ? 13.732 -14.905 -47.592 1.00 84.75 183 LYS A O 1
ATOM 1437 N N . VAL A 1 184 ? 15.673 -16.015 -47.785 1.00 79.56 184 VAL A N 1
ATOM 1438 C CA . VAL A 1 184 ? 16.238 -15.180 -48.854 1.00 79.56 184 VAL A CA 1
ATOM 1439 C C . VAL A 1 184 ? 16.423 -16.060 -50.086 1.00 79.56 184 VAL A C 1
ATOM 1441 O O . VAL A 1 184 ? 17.032 -17.126 -50.004 1.00 79.56 184 VAL A O 1
ATOM 1444 N N . HIS A 1 185 ? 15.834 -15.666 -51.219 1.00 82.19 185 HIS A N 1
ATOM 1445 C CA . HIS A 1 185 ? 15.891 -16.412 -52.489 1.00 82.19 185 HIS A CA 1
ATOM 1446 C C . HIS A 1 185 ? 15.571 -17.916 -52.365 1.00 82.19 185 HIS A C 1
ATOM 1448 O O . HIS A 1 185 ? 16.246 -18.767 -52.938 1.00 82.19 185 HIS A O 1
ATOM 1454 N N . GLY A 1 186 ? 14.546 -18.266 -51.582 1.00 85.31 186 GLY A N 1
ATOM 1455 C CA . GLY A 1 186 ? 14.110 -19.659 -51.440 1.00 85.31 186 GLY A CA 1
ATOM 1456 C C . GLY A 1 186 ? 14.858 -20.476 -50.380 1.00 85.31 186 GLY A C 1
ATOM 1457 O O . GLY A 1 186 ? 14.376 -21.551 -50.028 1.00 85.31 186 GLY A O 1
ATOM 1458 N N . LYS A 1 187 ? 15.963 -19.966 -49.822 1.00 83.56 187 LYS A N 1
ATOM 1459 C CA . LYS A 1 187 ? 16.762 -20.633 -48.782 1.00 83.56 187 LYS A CA 1
ATOM 1460 C C . LYS A 1 187 ? 16.506 -20.016 -47.409 1.00 83.56 187 LYS A C 1
ATOM 1462 O O . LYS A 1 187 ? 16.416 -18.798 -47.281 1.00 83.56 187 LYS A O 1
ATOM 1467 N N . THR A 1 188 ? 16.382 -20.862 -46.390 1.00 86.88 188 THR A N 1
ATOM 1468 C CA . THR A 1 188 ? 16.179 -20.439 -44.998 1.00 86.88 188 THR A CA 1
ATOM 1469 C C . THR A 1 188 ? 17.527 -20.237 -44.311 1.00 86.88 188 THR A C 1
ATOM 1471 O O . THR A 1 188 ? 18.349 -21.151 -44.289 1.00 86.88 188 THR A O 1
ATOM 1474 N N . TYR A 1 189 ? 17.735 -19.060 -43.725 1.00 82.50 189 TYR A N 1
ATOM 1475 C CA . TYR A 1 189 ? 18.940 -18.680 -42.990 1.00 82.50 189 TYR A CA 1
ATOM 1476 C C . TYR A 1 189 ? 18.610 -18.460 -41.517 1.00 82.50 189 TYR A C 1
ATOM 1478 O O . TYR A 1 189 ? 17.721 -17.673 -41.200 1.00 82.50 189 TYR A O 1
ATOM 1486 N N . VAL A 1 190 ? 19.330 -19.127 -40.613 1.00 87.88 190 VAL A N 1
ATOM 1487 C CA . VAL A 1 190 ? 19.223 -18.908 -39.160 1.00 87.88 190 VAL A CA 1
ATOM 1488 C C . VAL A 1 190 ? 20.038 -17.667 -38.792 1.00 87.88 190 VAL A C 1
ATOM 1490 O O . VAL A 1 190 ? 21.257 -17.664 -38.961 1.00 87.88 190 VAL A O 1
ATOM 1493 N N . LEU A 1 191 ? 19.395 -16.599 -38.305 1.00 81.56 191 LEU A N 1
ATOM 1494 C CA . LEU A 1 191 ? 20.056 -15.297 -38.112 1.00 81.56 191 LEU A CA 1
ATOM 1495 C C . LEU A 1 191 ? 21.159 -15.331 -37.045 1.00 81.56 191 LEU A C 1
ATOM 1497 O O . LEU A 1 191 ? 22.140 -14.608 -37.167 1.00 81.56 191 LEU A O 1
ATOM 1501 N N . GLN A 1 192 ? 21.032 -16.197 -36.036 1.00 78.06 192 GLN A N 1
ATOM 1502 C CA . GLN A 1 192 ? 22.009 -16.323 -34.945 1.00 78.06 192 GLN A CA 1
ATOM 1503 C C . GLN A 1 192 ? 23.357 -16.898 -35.400 1.00 78.06 192 GLN A C 1
ATOM 1505 O O . GLN A 1 192 ? 24.393 -16.548 -34.842 1.00 78.06 192 GLN A O 1
ATOM 1510 N N . THR A 1 193 ? 23.352 -17.779 -36.404 1.00 80.06 193 THR A N 1
ATOM 1511 C CA . THR A 1 193 ? 24.560 -18.458 -36.905 1.00 80.06 193 THR A CA 1
ATOM 1512 C C . THR A 1 193 ? 25.025 -17.920 -38.256 1.00 80.06 193 THR A C 1
ATOM 1514 O O . THR A 1 193 ? 26.073 -18.327 -38.751 1.00 80.06 193 THR A O 1
ATOM 1517 N N . SER A 1 194 ? 24.245 -17.036 -38.884 1.00 81.62 194 SER A N 1
ATOM 1518 C CA . SER A 1 194 ? 24.579 -16.470 -40.189 1.00 81.62 194 SER A CA 1
ATOM 1519 C C . SER A 1 194 ? 25.672 -15.413 -40.062 1.00 81.62 194 SER A C 1
ATOM 1521 O O . SER A 1 194 ? 25.634 -14.552 -39.185 1.00 81.62 194 SER A O 1
ATOM 1523 N N . GLN A 1 195 ? 26.641 -15.455 -40.973 1.00 77.44 195 GLN A N 1
ATOM 1524 C CA . GLN A 1 195 ? 27.698 -14.453 -41.073 1.00 77.44 195 GLN A CA 1
ATOM 1525 C C . GLN A 1 195 ? 27.394 -13.474 -42.207 1.00 77.44 195 GLN A C 1
ATOM 1527 O O . GLN A 1 195 ? 26.821 -13.849 -43.229 1.00 77.44 195 GLN A O 1
ATOM 1532 N N . ASN A 1 196 ? 27.772 -12.206 -42.028 1.00 79.69 196 ASN A N 1
ATOM 1533 C CA . ASN A 1 196 ? 27.612 -11.202 -43.076 1.00 79.69 196 ASN A CA 1
ATOM 1534 C C . ASN A 1 196 ? 28.665 -11.444 -44.185 1.00 79.69 196 ASN A C 1
ATOM 1536 O O . ASN A 1 196 ? 29.859 -11.345 -43.888 1.00 79.69 196 ASN A O 1
ATOM 1540 N N . PRO A 1 197 ? 28.250 -11.711 -45.441 1.00 81.12 197 PRO A N 1
ATOM 1541 C CA . PRO A 1 197 ? 29.156 -12.057 -46.540 1.00 81.12 197 PRO A CA 1
ATOM 1542 C C . PRO A 1 197 ? 30.041 -10.895 -47.012 1.00 81.12 197 PRO A C 1
ATOM 1544 O O . PRO A 1 197 ? 30.995 -11.127 -47.742 1.00 81.12 197 PRO A O 1
ATOM 1547 N N . TYR A 1 198 ? 29.765 -9.661 -46.585 1.00 83.88 198 TYR A N 1
ATOM 1548 C CA . TYR A 1 198 ? 30.540 -8.467 -46.932 1.00 83.88 198 TYR A CA 1
ATOM 1549 C C . TYR A 1 198 ? 31.648 -8.141 -45.915 1.00 83.88 198 TYR A C 1
ATOM 1551 O O . TYR A 1 198 ? 32.397 -7.180 -46.082 1.00 83.88 198 TYR A O 1
ATOM 1559 N N . ARG A 1 199 ? 31.790 -8.944 -44.851 1.00 84.06 199 ARG A N 1
ATOM 1560 C CA . ARG A 1 199 ? 32.895 -8.846 -43.879 1.00 84.06 199 ARG A CA 1
ATOM 1561 C C . ARG A 1 199 ? 34.129 -9.587 -44.378 1.00 84.06 199 ARG A C 1
ATOM 1563 O O . ARG A 1 199 ? 34.533 -10.601 -43.812 1.00 84.06 199 ARG A O 1
ATOM 1570 N N . VAL A 1 200 ? 34.685 -9.099 -45.478 1.00 86.88 200 VAL A N 1
ATOM 1571 C CA . VAL A 1 200 ? 35.815 -9.733 -46.159 1.00 86.88 200 VAL A CA 1
ATOM 1572 C C . VAL A 1 200 ? 37.048 -8.838 -46.167 1.00 86.88 200 VAL A C 1
ATOM 1574 O O . VAL A 1 200 ? 36.951 -7.609 -46.103 1.00 86.88 200 VAL A O 1
ATOM 1577 N N . ASN A 1 201 ? 38.210 -9.470 -46.260 1.00 85.44 201 ASN A N 1
ATOM 1578 C CA . ASN A 1 201 ? 39.488 -8.812 -46.497 1.00 85.44 201 ASN A CA 1
ATOM 1579 C C . ASN A 1 201 ? 39.630 -8.373 -47.980 1.00 85.44 201 ASN A C 1
ATOM 1581 O O . ASN A 1 201 ? 38.737 -8.654 -48.792 1.00 85.44 201 ASN A O 1
ATOM 1585 N N . PRO A 1 202 ? 40.706 -7.656 -48.362 1.00 84.38 202 PRO A N 1
ATOM 1586 C CA . PRO A 1 202 ? 40.958 -7.270 -49.755 1.00 84.38 202 PRO A CA 1
ATOM 1587 C C . PRO A 1 202 ? 41.014 -8.458 -50.730 1.00 84.38 202 PRO A C 1
ATOM 1589 O O . PRO A 1 202 ? 40.646 -8.320 -51.893 1.00 84.38 202 PRO A O 1
ATOM 1592 N N . GLU A 1 203 ? 41.380 -9.647 -50.250 1.00 83.69 203 GLU A N 1
ATOM 1593 C CA . GLU A 1 203 ? 41.413 -10.897 -51.017 1.00 83.69 203 GLU A CA 1
ATOM 1594 C C . GLU A 1 203 ? 40.022 -11.538 -51.203 1.00 83.69 203 GLU A C 1
ATOM 1596 O O . GLU A 1 203 ? 39.905 -12.601 -51.818 1.00 83.69 203 GLU A O 1
ATOM 1601 N N . GLY A 1 204 ? 38.960 -10.924 -50.671 1.00 81.31 204 GLY A N 1
ATOM 1602 C CA . GLY A 1 204 ? 37.577 -11.386 -50.804 1.00 81.31 204 GLY A CA 1
ATOM 1603 C C . GLY A 1 204 ? 37.208 -12.572 -49.907 1.00 81.31 204 GLY A C 1
ATOM 1604 O O . GLY A 1 204 ? 36.136 -13.154 -50.076 1.00 81.31 204 GLY A O 1
ATOM 1605 N N . LYS A 1 205 ? 38.061 -12.941 -48.945 1.00 85.06 205 LYS A N 1
ATOM 1606 C CA . LYS A 1 205 ? 37.790 -13.996 -47.960 1.00 85.06 205 LYS A CA 1
ATOM 1607 C C . LYS A 1 205 ? 37.179 -13.407 -46.696 1.00 85.06 205 LYS A C 1
ATOM 1609 O O . LYS A 1 205 ? 37.563 -12.324 -46.264 1.00 85.06 205 LYS A O 1
ATOM 1614 N N . TYR A 1 206 ? 36.237 -14.132 -46.097 1.00 85.38 206 TYR A N 1
ATOM 1615 C CA . TYR A 1 206 ? 35.631 -13.727 -44.829 1.00 85.38 206 TYR A CA 1
ATOM 1616 C C . TYR A 1 206 ? 36.695 -13.632 -43.732 1.00 85.38 206 TYR A C 1
ATOM 1618 O O . TYR A 1 206 ? 37.394 -14.609 -43.463 1.00 85.38 206 TYR A O 1
ATOM 1626 N N . ASP A 1 207 ? 36.791 -12.460 -43.104 1.00 85.56 207 ASP A N 1
ATOM 1627 C CA . ASP A 1 207 ? 37.770 -12.168 -42.062 1.00 85.56 207 ASP A CA 1
ATOM 1628 C C . ASP A 1 207 ? 37.167 -11.219 -41.014 1.00 85.56 207 ASP A C 1
ATOM 1630 O O . ASP A 1 207 ? 36.971 -10.009 -41.214 1.00 85.56 207 ASP A O 1
ATOM 1634 N N . GLN A 1 208 ? 36.840 -11.799 -39.859 1.00 82.62 208 GLN A N 1
ATOM 1635 C CA . GLN A 1 208 ? 36.259 -11.066 -38.743 1.00 82.62 208 GLN A CA 1
ATOM 1636 C C . GLN A 1 208 ? 37.309 -10.236 -37.990 1.00 82.62 208 GLN A C 1
ATOM 1638 O O . GLN A 1 208 ? 36.945 -9.207 -37.416 1.00 82.62 208 GLN A O 1
ATOM 1643 N N . GLU A 1 209 ? 38.583 -10.634 -38.009 1.00 84.12 209 GLU A N 1
ATOM 1644 C CA . GLU A 1 209 ? 39.684 -9.914 -37.365 1.00 84.12 209 GLU A CA 1
ATOM 1645 C C . GLU A 1 209 ? 40.005 -8.637 -38.141 1.00 84.12 209 GLU A C 1
ATOM 1647 O O . GLU A 1 209 ? 40.001 -7.553 -37.554 1.00 84.12 209 GLU A O 1
ATOM 1652 N N . PHE A 1 210 ? 40.115 -8.729 -39.469 1.00 83.75 210 PHE A N 1
ATOM 1653 C CA . PHE A 1 210 ? 40.242 -7.570 -40.356 1.00 83.75 210 PHE A CA 1
ATOM 1654 C C . PHE A 1 210 ? 39.077 -6.588 -40.176 1.00 83.75 210 PHE A C 1
ATOM 1656 O O . PHE A 1 210 ? 39.272 -5.380 -40.040 1.00 83.75 210 PHE A O 1
ATOM 1663 N N . THR A 1 211 ? 37.844 -7.095 -40.098 1.00 82.12 211 THR A N 1
ATOM 1664 C CA . THR A 1 211 ? 36.661 -6.255 -39.854 1.00 82.12 211 THR A CA 1
ATOM 1665 C C . THR A 1 211 ? 36.730 -5.561 -38.488 1.00 82.12 211 THR A C 1
ATOM 1667 O O . THR A 1 211 ? 36.422 -4.374 -38.374 1.00 82.12 211 THR A O 1
ATOM 1670 N N . ASN A 1 212 ? 37.127 -6.287 -37.440 1.00 83.19 212 ASN A N 1
ATOM 1671 C CA . ASN A 1 212 ? 37.227 -5.754 -36.082 1.00 83.19 212 ASN A CA 1
ATOM 1672 C C . ASN A 1 212 ? 38.364 -4.733 -35.945 1.00 83.19 212 ASN A C 1
ATOM 1674 O O . ASN A 1 212 ? 38.231 -3.762 -35.205 1.00 83.19 212 ASN A O 1
ATOM 1678 N N . ALA A 1 213 ? 39.450 -4.899 -36.701 1.00 84.31 213 ALA A N 1
ATOM 1679 C CA . ALA A 1 213 ? 40.565 -3.963 -36.725 1.00 84.31 213 ALA A CA 1
ATOM 1680 C C . ALA A 1 213 ? 40.173 -2.574 -37.253 1.00 84.31 213 ALA A C 1
ATOM 1682 O O . ALA A 1 213 ? 40.844 -1.606 -36.905 1.00 84.31 213 ALA A O 1
ATOM 1683 N N . ASN A 1 214 ? 39.085 -2.458 -38.020 1.00 81.44 214 ASN A N 1
ATOM 1684 C CA . ASN A 1 214 ? 38.601 -1.204 -38.606 1.00 81.44 214 ASN A CA 1
ATOM 1685 C C . ASN A 1 214 ? 37.512 -0.490 -37.772 1.00 81.44 214 ASN A C 1
ATOM 1687 O O . ASN A 1 214 ? 37.047 0.580 -38.162 1.00 81.44 214 ASN A O 1
ATOM 1691 N N . ILE A 1 215 ? 37.105 -1.044 -36.622 1.00 79.50 215 ILE A N 1
ATOM 1692 C CA . ILE A 1 215 ? 36.032 -0.493 -35.769 1.00 79.50 215 ILE A CA 1
ATOM 1693 C C . ILE A 1 215 ? 36.516 -0.231 -34.334 1.00 79.50 215 ILE A C 1
ATOM 1695 O O . ILE A 1 215 ? 37.463 -0.862 -33.864 1.00 79.50 215 ILE A O 1
ATOM 1699 N N . VAL A 1 216 ? 35.882 0.722 -33.652 1.00 69.69 216 VAL A N 1
ATOM 1700 C CA . VAL A 1 216 ? 36.202 1.153 -32.280 1.00 69.69 216 VAL A CA 1
ATOM 1701 C C . VAL A 1 216 ? 35.363 0.393 -31.253 1.00 69.69 216 VAL A C 1
ATOM 1703 O O . VAL A 1 216 ? 35.908 -0.105 -30.275 1.00 69.69 216 VAL A O 1
ATOM 1706 N N . GLU A 1 217 ? 34.054 0.259 -31.486 1.00 63.47 217 GLU A N 1
ATOM 1707 C CA . GLU A 1 217 ? 33.116 -0.335 -30.526 1.00 63.47 217 GLU A CA 1
ATOM 1708 C C . GLU A 1 217 ? 32.093 -1.249 -31.224 1.00 63.47 217 GLU A C 1
ATOM 1710 O O . GLU A 1 217 ? 31.696 -1.012 -32.367 1.00 63.47 217 GLU A O 1
ATOM 1715 N N . GLN A 1 218 ? 31.705 -2.348 -30.564 1.00 58.53 218 GLN A N 1
ATOM 1716 C CA . GLN A 1 218 ? 30.810 -3.375 -31.126 1.00 58.53 218 GLN A CA 1
ATOM 1717 C C . GLN A 1 218 ? 29.353 -3.267 -30.644 1.00 58.53 218 GLN A C 1
ATOM 1719 O O . GLN A 1 218 ? 28.477 -3.910 -31.228 1.00 58.53 218 GLN A O 1
ATOM 1724 N N . GLY A 1 219 ? 29.087 -2.479 -29.601 1.00 51.81 219 GLY A N 1
ATOM 1725 C CA . GLY A 1 219 ? 27.767 -2.321 -28.999 1.00 51.81 219 GLY A CA 1
ATOM 1726 C C . GLY A 1 219 ? 27.018 -1.131 -29.590 1.00 51.81 219 GLY A C 1
ATOM 1727 O O . GLY A 1 219 ? 27.278 -0.005 -29.207 1.00 51.81 219 GLY A O 1
ATOM 1728 N N . MET A 1 220 ? 26.066 -1.401 -30.489 1.00 44.00 220 MET A N 1
ATOM 1729 C CA . MET A 1 220 ? 25.080 -0.440 -31.024 1.00 44.00 220 MET A CA 1
ATOM 1730 C C . MET A 1 220 ? 25.669 0.686 -31.894 1.00 44.00 220 MET A C 1
ATOM 1732 O O . MET A 1 220 ? 25.714 1.848 -31.515 1.00 44.00 220 MET A O 1
ATOM 1736 N N . GLY A 1 221 ? 26.059 0.309 -33.115 1.00 54.59 221 GLY A N 1
ATOM 1737 C CA . GLY A 1 221 ? 26.647 1.209 -34.109 1.00 54.59 221 GLY A CA 1
ATOM 1738 C C . GLY A 1 221 ? 28.159 1.040 -34.132 1.00 54.59 221 GLY A C 1
ATOM 1739 O O . GLY A 1 221 ? 28.865 1.505 -33.247 1.00 54.59 221 GLY A O 1
ATOM 1740 N N . ARG A 1 222 ? 28.672 0.314 -35.132 1.00 61.69 222 ARG A N 1
ATOM 1741 C CA . ARG A 1 222 ? 30.116 0.105 -35.289 1.00 61.69 222 ARG A CA 1
ATOM 1742 C C . ARG A 1 222 ? 30.771 1.427 -35.682 1.00 61.69 222 ARG A C 1
ATOM 1744 O O . ARG A 1 222 ? 30.880 1.718 -36.870 1.00 61.69 222 ARG A O 1
ATOM 1751 N N . LEU A 1 223 ? 31.192 2.216 -34.698 1.00 68.25 223 LEU A N 1
ATOM 1752 C CA . LEU A 1 223 ? 31.983 3.420 -34.936 1.00 68.25 223 LEU A CA 1
ATOM 1753 C C . LEU A 1 223 ? 33.293 3.017 -35.611 1.00 68.25 223 LEU A C 1
ATOM 1755 O O . LEU A 1 223 ? 33.989 2.113 -35.143 1.00 68.25 223 LEU A O 1
ATOM 1759 N N . MET A 1 224 ? 33.610 3.648 -36.737 1.00 75.75 224 MET A N 1
ATOM 1760 C CA . MET A 1 224 ? 34.855 3.381 -37.451 1.00 75.75 224 MET A CA 1
ATOM 1761 C C . MET A 1 224 ? 36.040 3.999 -36.730 1.00 75.75 224 MET A C 1
ATOM 1763 O O . MET A 1 224 ? 35.911 5.037 -36.079 1.00 75.75 224 MET A O 1
ATOM 1767 N N . LYS A 1 225 ? 37.212 3.371 -36.853 1.00 79.94 225 LYS A N 1
ATOM 1768 C CA . LYS A 1 225 ? 38.438 4.002 -36.361 1.00 79.94 225 LYS A CA 1
ATOM 1769 C C . LYS A 1 225 ? 38.728 5.280 -37.159 1.00 79.94 225 LYS A C 1
ATOM 1771 O O . LYS A 1 225 ? 38.429 5.321 -38.351 1.00 79.94 225 LYS A O 1
ATOM 1776 N N . PRO A 1 226 ? 39.375 6.293 -36.556 1.00 75.88 226 PRO A N 1
ATOM 1777 C CA . PRO A 1 226 ? 39.689 7.551 -37.241 1.00 75.88 226 PRO A CA 1
ATOM 1778 C C . PRO A 1 226 ? 40.482 7.394 -38.550 1.00 75.88 226 PRO A C 1
ATOM 1780 O O . PRO A 1 226 ? 40.396 8.240 -39.430 1.00 75.88 226 PRO A O 1
ATOM 1783 N N . ASN A 1 227 ? 41.253 6.312 -38.685 1.00 78.38 227 ASN A N 1
ATOM 1784 C CA . ASN A 1 227 ? 42.057 5.987 -39.864 1.00 78.38 227 ASN A CA 1
ATOM 1785 C C . ASN A 1 227 ? 41.360 5.042 -40.864 1.00 78.38 227 ASN A C 1
ATOM 1787 O O . ASN A 1 227 ? 41.966 4.675 -41.866 1.00 78.38 227 ASN A O 1
ATOM 1791 N N . ALA A 1 228 ? 40.117 4.638 -40.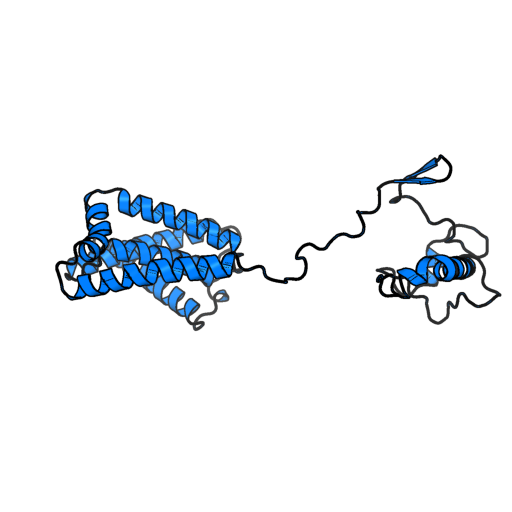605 1.00 81.50 228 ALA A N 1
ATOM 1792 C CA . ALA A 1 228 ? 39.340 3.724 -41.433 1.00 81.50 228 ALA A CA 1
ATOM 1793 C C . ALA A 1 228 ? 38.206 4.493 -42.130 1.00 81.50 228 ALA A C 1
ATOM 1795 O O . ALA A 1 228 ? 37.042 4.347 -41.776 1.00 81.50 228 ALA A O 1
ATOM 1796 N N . ASN A 1 229 ? 38.550 5.360 -43.088 1.00 83.75 229 ASN A N 1
ATOM 1797 C CA . ASN A 1 229 ? 37.577 6.156 -43.843 1.00 83.75 229 ASN A CA 1
ATOM 1798 C C . ASN A 1 229 ? 37.027 5.354 -45.038 1.00 83.75 229 ASN A C 1
ATOM 1800 O O . ASN A 1 229 ? 37.796 5.147 -45.972 1.00 83.75 229 ASN A O 1
ATOM 1804 N N . PRO A 1 230 ? 35.735 4.970 -45.091 1.00 85.38 230 PRO A N 1
ATOM 1805 C CA . PRO A 1 230 ? 35.152 4.219 -46.214 1.00 85.38 230 PRO A CA 1
ATOM 1806 C C . PRO A 1 230 ? 35.138 4.972 -47.540 1.00 85.38 230 PRO A C 1
ATOM 1808 O O . PRO A 1 230 ? 35.088 4.345 -48.594 1.00 85.38 230 PRO A O 1
ATOM 1811 N N . TRP A 1 231 ? 35.174 6.303 -47.492 1.00 83.19 231 TRP A N 1
ATOM 1812 C CA . TRP A 1 231 ? 35.006 7.167 -48.658 1.00 83.19 231 TRP A CA 1
ATOM 1813 C C . TRP A 1 231 ? 36.283 7.343 -49.488 1.00 83.19 231 TRP A C 1
ATOM 1815 O O . TRP A 1 231 ? 36.249 8.038 -50.496 1.00 83.19 231 TRP A O 1
ATOM 1825 N N . ASP A 1 232 ? 37.397 6.710 -49.106 1.00 86.06 232 ASP A N 1
ATOM 1826 C CA . ASP A 1 232 ? 38.568 6.603 -49.982 1.00 86.06 232 ASP A CA 1
ATOM 1827 C C . ASP A 1 232 ? 38.302 5.576 -51.098 1.00 86.06 232 ASP A C 1
ATOM 1829 O O . ASP A 1 232 ? 38.028 4.401 -50.838 1.00 86.06 232 ASP A O 1
ATOM 1833 N N . ASP A 1 233 ? 38.407 6.017 -52.353 1.00 82.31 233 ASP A N 1
ATOM 1834 C CA . ASP A 1 233 ? 38.202 5.193 -53.548 1.00 82.31 233 ASP A CA 1
ATOM 1835 C C . ASP A 1 233 ? 39.184 4.027 -53.683 1.00 82.31 233 ASP A C 1
ATOM 1837 O O . ASP A 1 233 ? 38.914 3.074 -54.417 1.00 82.31 233 ASP A O 1
ATOM 1841 N N . LYS A 1 234 ? 40.307 4.061 -52.961 1.00 85.88 234 LYS A N 1
ATOM 1842 C CA . LYS A 1 234 ? 41.304 2.982 -52.952 1.00 85.88 234 LYS A CA 1
ATOM 1843 C C . LYS A 1 234 ? 40.938 1.828 -52.023 1.00 85.88 234 LYS A C 1
ATOM 1845 O O . LYS A 1 234 ? 41.612 0.797 -52.051 1.00 85.88 234 LYS A O 1
ATOM 1850 N N . ASN A 1 235 ? 39.899 1.975 -51.203 1.00 85.50 235 ASN A N 1
ATOM 1851 C CA . ASN A 1 235 ? 39.503 0.946 -50.254 1.00 85.50 235 ASN A CA 1
ATOM 1852 C C . ASN A 1 235 ? 39.004 -0.329 -50.936 1.00 85.50 235 ASN A C 1
ATOM 1854 O O . ASN A 1 235 ? 38.287 -0.307 -51.935 1.00 85.50 235 ASN A O 1
ATOM 1858 N N . GLN A 1 236 ? 39.333 -1.463 -50.322 1.00 86.00 236 GLN A N 1
ATOM 1859 C CA . GLN A 1 236 ? 38.907 -2.794 -50.748 1.00 86.00 236 GLN A CA 1
ATOM 1860 C C . GLN A 1 236 ? 38.303 -3.565 -49.568 1.00 86.00 236 GLN A C 1
ATOM 1862 O O . GLN A 1 236 ? 38.387 -3.138 -48.413 1.00 86.00 236 GLN A O 1
ATOM 1867 N N . GLY A 1 237 ? 37.664 -4.699 -49.860 1.00 86.25 237 GLY A N 1
ATOM 1868 C CA . GLY A 1 237 ? 37.043 -5.550 -48.845 1.00 86.25 237 GLY A CA 1
ATOM 1869 C C . GLY A 1 237 ? 35.976 -4.817 -48.024 1.00 86.25 237 GLY A C 1
ATOM 1870 O O . GLY A 1 237 ? 35.144 -4.096 -48.571 1.00 86.25 237 GLY A O 1
ATOM 1871 N N . TYR A 1 238 ? 36.006 -4.993 -46.703 1.00 86.88 238 TYR A N 1
ATOM 1872 C CA . TYR A 1 238 ? 35.012 -4.459 -45.767 1.00 86.88 238 TYR A CA 1
ATOM 1873 C C . TYR A 1 238 ? 34.711 -2.962 -45.949 1.00 86.88 238 TYR A C 1
ATOM 1875 O O . TYR A 1 238 ? 33.542 -2.597 -46.033 1.00 86.88 238 TYR A O 1
ATOM 1883 N N . LEU A 1 239 ? 35.725 -2.092 -46.058 1.00 87.56 239 LEU A N 1
ATOM 1884 C CA . LEU A 1 239 ? 35.509 -0.638 -46.146 1.00 87.56 239 LEU A CA 1
ATOM 1885 C C . LEU A 1 239 ? 34.781 -0.224 -47.429 1.00 87.56 239 LEU A C 1
ATOM 1887 O O . LEU A 1 239 ? 33.890 0.624 -47.375 1.00 87.56 239 LEU A O 1
ATOM 1891 N N . LYS A 1 240 ? 35.086 -0.884 -48.553 1.00 90.31 240 LYS A N 1
ATOM 1892 C CA . LYS A 1 240 ? 34.349 -0.707 -49.811 1.00 90.31 240 LYS A CA 1
ATOM 1893 C C . LYS A 1 240 ? 32.867 -1.040 -49.624 1.00 90.31 240 LYS A C 1
ATOM 1895 O O . LYS A 1 240 ? 32.009 -0.252 -50.005 1.00 90.31 240 LYS A O 1
ATOM 1900 N N . TYR A 1 241 ? 32.561 -2.178 -49.003 1.00 89.56 241 TYR A N 1
ATOM 1901 C CA . TYR A 1 241 ? 31.173 -2.594 -48.799 1.00 89.56 241 TYR A CA 1
ATOM 1902 C C . TYR A 1 241 ? 30.428 -1.743 -47.772 1.00 89.56 241 TYR A C 1
ATOM 1904 O O . TYR A 1 241 ? 29.212 -1.600 -47.875 1.00 89.56 241 TYR A O 1
ATOM 1912 N N . VAL A 1 242 ? 31.122 -1.151 -46.794 1.00 87.94 242 VAL A N 1
ATOM 1913 C CA . VAL A 1 242 ? 30.473 -0.181 -45.904 1.00 87.94 242 VAL A CA 1
ATOM 1914 C C . VAL A 1 242 ? 30.104 1.093 -46.658 1.00 87.94 242 VAL A C 1
ATOM 1916 O O . VAL A 1 242 ? 29.009 1.604 -46.438 1.00 87.94 242 VAL A O 1
ATOM 1919 N N . ARG A 1 243 ? 30.950 1.576 -47.575 1.00 88.50 243 ARG A N 1
ATOM 1920 C CA . ARG A 1 243 ? 30.595 2.698 -48.453 1.00 88.50 243 ARG A CA 1
ATOM 1921 C C . ARG A 1 243 ? 29.348 2.386 -49.283 1.00 88.50 243 ARG A C 1
ATOM 1923 O O . ARG A 1 243 ? 28.373 3.125 -49.208 1.00 88.50 243 ARG A O 1
ATOM 1930 N N . GLU A 1 244 ? 29.352 1.259 -49.993 1.00 89.81 244 GLU A N 1
ATOM 1931 C CA . GLU A 1 244 ? 28.220 0.825 -50.830 1.00 89.81 244 GLU A CA 1
ATOM 1932 C C . GLU A 1 244 ? 26.932 0.635 -50.005 1.00 89.81 244 GLU A C 1
ATOM 1934 O O . GLU A 1 244 ? 25.853 1.075 -50.398 1.00 89.81 244 GLU A O 1
ATOM 1939 N N . GLY A 1 245 ? 27.030 0.031 -48.816 1.00 88.38 245 GLY A N 1
ATOM 1940 C CA . GLY A 1 245 ? 25.896 -0.107 -47.901 1.00 88.38 245 GLY A CA 1
ATOM 1941 C C . GLY A 1 245 ? 25.400 1.234 -47.349 1.00 88.38 245 GLY A C 1
ATOM 1942 O O . GLY A 1 245 ? 24.195 1.416 -47.172 1.00 88.38 245 GLY A O 1
ATOM 1943 N N . GLY A 1 246 ? 26.312 2.179 -47.110 1.00 86.38 246 GLY A N 1
ATOM 1944 C CA . GLY A 1 246 ? 26.003 3.546 -46.700 1.00 86.38 246 GLY A CA 1
ATOM 1945 C C . GLY A 1 246 ? 25.213 4.301 -47.766 1.00 86.38 246 GLY A C 1
ATOM 1946 O O . GLY A 1 246 ? 24.205 4.921 -47.442 1.00 86.38 246 GLY A O 1
ATOM 1947 N N . GLU A 1 247 ? 25.595 4.191 -49.038 1.00 89.44 247 GLU A N 1
ATOM 1948 C CA . GLU A 1 247 ? 24.850 4.786 -50.158 1.00 89.44 247 GLU A CA 1
ATOM 1949 C C . GLU A 1 247 ? 23.405 4.274 -50.210 1.00 89.44 247 GLU A C 1
ATOM 1951 O O . GLU A 1 247 ? 22.465 5.068 -50.271 1.00 89.44 247 GLU A O 1
ATOM 1956 N N . ILE A 1 248 ? 23.210 2.956 -50.096 1.00 89.00 248 ILE A N 1
ATOM 1957 C CA . ILE A 1 248 ? 21.875 2.340 -50.062 1.00 89.00 248 ILE A CA 1
ATOM 1958 C C . ILE A 1 248 ? 21.074 2.837 -48.853 1.00 89.00 248 ILE A C 1
ATOM 1960 O O . ILE A 1 248 ? 19.879 3.118 -48.981 1.00 89.00 248 ILE A O 1
ATOM 1964 N N . PHE A 1 249 ? 21.717 2.955 -47.687 1.00 85.25 249 PHE A N 1
ATOM 1965 C CA . PHE A 1 249 ? 21.088 3.464 -46.472 1.00 85.25 249 PHE A CA 1
ATOM 1966 C C . PHE A 1 249 ? 20.613 4.910 -46.644 1.00 85.25 249 PHE A C 1
ATOM 1968 O O . PHE A 1 249 ? 19.460 5.205 -46.331 1.00 85.25 249 PHE A O 1
ATOM 1975 N N . PHE A 1 250 ? 21.447 5.796 -47.191 1.00 86.25 250 PHE A N 1
ATOM 1976 C CA . PHE A 1 250 ? 21.064 7.188 -47.440 1.00 86.25 250 PHE A CA 1
ATOM 1977 C C . PHE A 1 250 ? 19.948 7.315 -48.481 1.00 86.25 250 PHE A C 1
ATOM 1979 O O . PHE A 1 250 ? 19.059 8.146 -48.317 1.00 86.25 250 PHE A O 1
ATOM 1986 N N . GLN A 1 251 ? 19.945 6.463 -49.507 1.00 89.06 251 GLN A N 1
ATOM 1987 C CA . GLN A 1 251 ? 18.911 6.469 -50.544 1.00 89.06 251 GLN A CA 1
ATOM 1988 C C . GLN A 1 251 ? 17.546 5.986 -50.041 1.00 89.06 251 GLN A C 1
ATOM 1990 O O . GLN A 1 251 ? 16.525 6.557 -50.416 1.00 89.06 251 GLN A O 1
ATOM 1995 N N . ASN A 1 252 ? 17.512 4.927 -49.226 1.00 88.81 252 ASN A N 1
ATOM 1996 C CA . ASN A 1 252 ? 16.267 4.200 -48.947 1.00 88.81 252 ASN A CA 1
ATOM 1997 C C . ASN A 1 252 ? 15.795 4.289 -47.490 1.00 88.81 252 ASN A C 1
ATOM 1999 O O . ASN A 1 252 ? 14.611 4.097 -47.224 1.00 88.81 252 ASN A O 1
ATOM 2003 N N . CYS A 1 253 ? 16.699 4.541 -46.541 1.00 82.69 253 CYS A N 1
ATOM 2004 C CA . CYS A 1 253 ? 16.429 4.354 -45.113 1.00 82.69 253 CYS A CA 1
ATOM 2005 C C . CYS A 1 253 ? 16.585 5.643 -44.298 1.00 82.69 253 CYS A C 1
ATOM 2007 O O . CYS A 1 253 ? 15.810 5.869 -43.370 1.00 82.69 253 CYS A O 1
ATOM 2009 N N . HIS A 1 254 ? 17.563 6.489 -44.634 1.00 82.44 254 HIS A N 1
ATOM 2010 C CA . HIS A 1 254 ? 17.925 7.676 -43.853 1.00 82.44 254 HIS A CA 1
ATOM 2011 C C . HIS A 1 254 ? 16.744 8.631 -43.646 1.00 82.44 254 HIS A C 1
ATOM 2013 O O . HIS A 1 254 ? 16.572 9.133 -42.543 1.00 82.44 254 HIS A O 1
ATOM 2019 N N . PHE A 1 255 ? 15.875 8.806 -44.648 1.00 78.00 255 PHE A N 1
ATOM 2020 C CA . PHE A 1 255 ? 14.717 9.701 -44.537 1.00 78.00 255 PHE A CA 1
ATOM 2021 C C . PHE A 1 255 ? 13.774 9.341 -43.378 1.00 78.00 255 PHE A C 1
ATOM 2023 O O . PHE A 1 255 ? 13.233 10.225 -42.726 1.00 78.00 255 PHE A O 1
ATOM 2030 N N . CYS A 1 256 ? 13.588 8.049 -43.092 1.00 75.75 256 CYS A N 1
ATOM 2031 C CA . CYS A 1 256 ? 12.754 7.619 -41.970 1.00 75.75 256 CYS A CA 1
ATOM 2032 C C . CYS A 1 256 ? 13.561 7.386 -40.695 1.00 75.75 256 CYS A C 1
ATOM 2034 O O . CYS A 1 256 ? 13.016 7.518 -39.610 1.00 75.75 256 CYS A O 1
ATOM 2036 N N . HIS A 1 257 ? 14.835 7.012 -40.801 1.00 77.19 257 HIS A N 1
ATOM 2037 C CA . HIS A 1 257 ? 15.624 6.532 -39.668 1.00 77.19 257 HIS A CA 1
ATOM 2038 C C . HIS A 1 257 ? 16.606 7.565 -39.094 1.00 77.19 257 HIS A C 1
ATOM 2040 O O . HIS A 1 257 ? 17.047 7.386 -37.958 1.00 77.19 257 HIS A O 1
ATOM 2046 N N . GLY A 1 258 ? 16.917 8.641 -39.817 1.00 73.62 258 GLY A N 1
ATOM 2047 C CA . GLY A 1 258 ? 17.957 9.607 -39.463 1.00 73.62 258 GLY A CA 1
ATOM 2048 C C . GLY A 1 258 ? 19.348 8.971 -39.345 1.00 73.62 258 GLY A C 1
ATOM 2049 O O . GLY A 1 258 ? 19.534 7.771 -39.559 1.00 73.62 258 GLY A O 1
ATOM 2050 N N . ASP A 1 259 ? 20.342 9.767 -38.952 1.00 71.81 259 ASP A N 1
ATOM 2051 C CA . ASP A 1 259 ? 21.728 9.290 -38.794 1.00 71.81 259 ASP A CA 1
ATOM 2052 C C . ASP A 1 259 ? 21.897 8.255 -37.671 1.00 71.81 259 ASP A C 1
ATOM 2054 O O . ASP A 1 259 ? 22.794 7.418 -37.715 1.00 71.81 259 ASP A O 1
ATOM 2058 N N . ASN A 1 260 ? 21.003 8.277 -36.678 1.00 65.88 260 ASN A N 1
ATOM 2059 C CA . ASN A 1 260 ? 21.082 7.439 -35.478 1.00 65.88 260 ASN A CA 1
ATOM 2060 C C . ASN A 1 260 ? 20.063 6.290 -35.451 1.00 65.88 260 ASN A C 1
ATOM 2062 O O . ASN A 1 260 ? 19.811 5.731 -34.384 1.00 65.88 260 ASN A O 1
ATOM 2066 N N . LEU A 1 261 ? 19.433 5.956 -36.583 1.00 66.06 261 LEU A N 1
ATOM 2067 C CA . LEU A 1 261 ? 18.385 4.926 -36.659 1.00 66.06 261 LEU A CA 1
ATOM 2068 C C . LEU A 1 261 ? 17.201 5.159 -35.700 1.00 66.06 261 LEU A C 1
ATOM 2070 O O . LEU A 1 261 ? 16.481 4.228 -35.343 1.00 66.06 261 LEU A O 1
ATOM 2074 N N . ASN A 1 262 ? 16.998 6.402 -35.269 1.00 63.34 262 ASN A N 1
ATOM 2075 C CA . ASN A 1 262 ? 16.100 6.776 -34.182 1.00 63.34 262 ASN A CA 1
ATOM 2076 C C . ASN A 1 262 ? 14.689 7.154 -34.653 1.00 63.34 262 ASN A C 1
ATOM 2078 O O . ASN A 1 262 ? 13.852 7.503 -33.821 1.00 63.34 262 ASN A O 1
ATOM 2082 N N . GLY A 1 263 ? 14.422 7.102 -35.959 1.00 62.12 263 GLY A N 1
ATOM 2083 C CA . GLY A 1 263 ? 13.095 7.401 -36.493 1.00 62.12 263 GLY A CA 1
ATOM 2084 C C . GLY A 1 263 ? 12.772 8.899 -36.587 1.00 62.12 263 GLY A C 1
ATOM 2085 O O . GLY A 1 263 ? 11.618 9.248 -36.809 1.00 62.12 263 GLY A O 1
ATOM 2086 N N . ARG A 1 264 ? 13.748 9.783 -36.323 1.00 49.38 264 ARG A N 1
ATOM 2087 C CA . ARG A 1 264 ? 13.560 11.240 -36.184 1.00 49.38 264 ARG A CA 1
ATOM 2088 C C . ARG A 1 264 ? 14.134 12.031 -37.364 1.00 49.38 264 ARG A C 1
ATOM 2090 O O . ARG A 1 264 ? 14.677 13.108 -37.126 1.00 49.38 264 ARG A O 1
ATOM 2097 N N . GLY A 1 265 ? 14.091 11.448 -38.567 1.00 50.06 265 GLY A N 1
ATOM 2098 C CA . GLY A 1 265 ? 14.479 12.143 -39.801 1.00 50.06 265 GLY A CA 1
ATOM 2099 C C . GLY A 1 265 ? 13.878 13.541 -39.885 1.00 50.06 265 GLY A C 1
ATOM 2100 O O . GLY A 1 265 ? 12.712 13.702 -39.452 1.00 50.06 265 GLY A O 1
#

Secondary structure (DSSP, 8-state):
-HHHHHHHHHHHHHHHHHHHHHHTTSS-TTSSPPPTTTHHHHHHHHHHHHHHHHHHHHHHHHHTT----HHHHHHHHHHHHHHHHHHTSSSPPPHHHHHHHHHHHHHHHHHHHHSSHHHHHHHHHHHHHHHH--SHHHHHHHHHHHHHHHHHHHHHHHHHHSPP-PPPSS---SSPPPPSEEEETTEEEETTTPPPTT-B-TTS-B-HHHHHHTBS--SSS-PBPTT--TT-TT--THHHHHHHHHHHHHHHTHHHHTTTTSS--

Radius of gyration: 34.66 Å; chains: 1; bounding box: 70×36×89 Å